Protein AF-A0AAN4YST1-F1 (afdb_monomer)

Mean predicted aligned error: 9.32 Å

pLDDT: mean 76.64, std 11.83, range [31.44, 93.56]

Organism: Aspergillus oryzae (NCBI:txid5062)

Secondary structure (DSSP, 8-state):
-------SSEE---S-TTEEEEEEEEEEEEPPBSSPPTTSS-HHHHTSTTT-HHHH--B--EEEEEEEEE-S--SS-EEEEEE-SSSSSSEEEEEEE-SS-TTSEEEEEEEEE-TTTSSS-EEEEGGGSSS--EEEE--PPPPTTHHHH-----GGG--EEEEEEEEEEEEEEEEEEEE--SSSS------EEEEEEEEEEEEEEPTT-

Sequence (209 aa):
MDKSQERKFKPAPSPWKNIRAQVVFSFARANHANGLPQGSYSDLEASAPFSDPEKSGKFEGGFSLIMIVRYLESPVAKFEFIPSDANHPPYRQIKVSLPDTPEEPFVSLDLQPIPLISRPLLPISTAYVPMNLEIVMPPIPQSENWKENGLVGSDNNEWRSVRVDIAGKTGVIKVRGELGDGISFPELNWNGLWFWVDDAKMSCMNVGE

Foldseek 3Di:
DDDDPPDPFDADDDPQAFDWWKKKKDKDWFAFDQADFAQPDDPQRCPDQCNDCVRVPGRHIGMDMDMDTDDPDDQAWDKDFDADPDVAPRGQKIFIGGPVCNPDTQDIKGWADDPPQSPQAAKDKCVPVPDQQKDKDFFGDADPPCVPVVRGTDPPRTIYIWHKIKTAGKGKIFMDDWNGPSHNHNTDPDGGIMIIGHRIGIDGDRPPD

Solvent-accessible surface area (backbone atoms only — not comparable to full-atom values): 11911 Å² total; per-residue (Å²): 130,89,90,72,78,77,73,93,58,47,67,45,88,50,94,44,74,78,40,76,29,45,37,41,35,37,76,50,72,47,67,62,39,101,61,78,62,56,32,74,48,55,81,75,45,56,74,35,70,74,61,36,50,92,73,57,46,79,50,72,50,44,83,42,76,53,73,50,70,55,68,96,76,66,94,79,44,43,76,48,76,40,74,36,97,46,88,36,54,55,39,34,31,42,34,34,13,45,68,91,43,70,87,56,59,40,25,37,37,40,45,42,64,40,88,83,48,16,47,56,72,46,79,45,46,49,83,77,46,100,60,88,58,61,48,74,41,70,50,36,74,58,48,96,57,22,92,79,75,67,43,72,37,39,80,89,64,41,47,30,33,34,30,63,34,45,34,37,26,31,12,40,30,39,38,40,74,46,36,29,68,45,56,84,29,42,61,47,96,77,63,43,74,29,40,36,24,60,69,19,42,34,35,43,36,42,83,86,118

Structure (mmCIF, N/CA/C/O backbone):
data_AF-A0AAN4YST1-F1
#
_entry.id   AF-A0AAN4YST1-F1
#
loop_
_atom_site.group_PDB
_atom_site.id
_atom_site.type_symbol
_atom_site.label_atom_id
_atom_site.label_alt_id
_atom_site.label_comp_id
_atom_site.label_asym_id
_atom_site.label_entity_id
_atom_site.label_seq_id
_atom_site.pdbx_PDB_ins_code
_atom_site.Cartn_x
_atom_site.Cartn_y
_atom_site.Cartn_z
_atom_site.occupancy
_atom_site.B_iso_or_equiv
_atom_site.auth_seq_id
_atom_site.auth_comp_id
_atom_site.auth_asym_id
_atom_site.auth_atom_id
_atom_site.pdbx_PDB_model_num
ATOM 1 N N . MET A 1 1 ? 12.680 26.528 -1.048 1.00 39.97 1 MET A N 1
ATOM 2 C CA . MET A 1 1 ? 13.253 25.357 -1.743 1.00 39.97 1 MET A CA 1
ATOM 3 C C . MET A 1 1 ? 13.177 25.622 -3.229 1.00 39.97 1 MET A C 1
ATOM 5 O O . MET A 1 1 ? 12.138 26.080 -3.691 1.00 39.97 1 MET A O 1
ATOM 9 N N . ASP A 1 2 ? 14.313 25.456 -3.897 1.00 31.44 2 ASP A N 1
ATOM 10 C CA . ASP A 1 2 ? 14.566 25.768 -5.304 1.00 31.44 2 ASP A CA 1
ATOM 11 C C . ASP A 1 2 ? 13.512 25.138 -6.236 1.00 31.44 2 ASP A C 1
ATOM 13 O O . ASP A 1 2 ? 13.177 23.963 -6.102 1.00 31.44 2 ASP A O 1
ATOM 17 N N . LYS A 1 3 ? 12.935 25.952 -7.127 1.00 41.91 3 LYS A N 1
ATOM 18 C CA . LYS A 1 3 ? 11.783 25.630 -7.990 1.00 41.91 3 LYS A CA 1
ATOM 19 C C . LYS A 1 3 ? 12.199 25.359 -9.445 1.00 41.91 3 LYS A C 1
ATOM 21 O O . LYS A 1 3 ? 11.431 25.660 -10.354 1.00 41.91 3 LYS A O 1
ATOM 26 N N . SER A 1 4 ? 13.395 24.824 -9.697 1.00 41.97 4 SER A N 1
ATOM 27 C CA . SER A 1 4 ? 13.878 24.700 -11.083 1.00 41.97 4 SER A CA 1
ATOM 28 C C . SER A 1 4 ? 14.703 23.459 -11.429 1.00 41.97 4 SER A C 1
ATOM 30 O O . SER A 1 4 ? 15.372 23.454 -12.458 1.00 41.97 4 SER A O 1
ATOM 32 N N . GLN A 1 5 ? 14.616 22.365 -10.663 1.00 49.88 5 GLN A N 1
ATOM 33 C CA . GLN A 1 5 ? 15.041 21.083 -11.235 1.00 49.88 5 GLN A CA 1
ATOM 34 C C . GLN A 1 5 ? 14.008 20.639 -12.271 1.00 49.88 5 GLN A C 1
ATOM 36 O O . GLN A 1 5 ? 12.887 20.248 -11.937 1.00 49.88 5 GLN A O 1
ATOM 41 N N . GLU A 1 6 ? 14.394 20.774 -13.538 1.00 46.16 6 GLU A N 1
ATOM 42 C CA . GLU A 1 6 ? 13.694 20.230 -14.694 1.00 46.16 6 GLU A CA 1
ATOM 43 C C . GLU A 1 6 ? 13.365 18.760 -14.407 1.00 46.16 6 GLU A C 1
ATOM 45 O O . GLU A 1 6 ? 14.238 17.962 -14.050 1.00 46.16 6 GLU A O 1
ATOM 50 N N . ARG A 1 7 ? 12.075 18.417 -14.417 1.00 56.72 7 ARG A N 1
ATOM 51 C CA . ARG A 1 7 ? 11.645 17.109 -13.922 1.00 56.72 7 ARG A CA 1
ATOM 52 C C . ARG A 1 7 ? 12.091 16.010 -14.868 1.00 56.72 7 ARG A C 1
ATOM 54 O O . ARG A 1 7 ? 11.880 16.092 -16.072 1.00 56.72 7 ARG A O 1
ATOM 61 N N . LYS A 1 8 ? 12.615 14.932 -14.286 1.00 66.50 8 LYS A N 1
ATOM 62 C CA . LYS A 1 8 ? 13.084 13.759 -15.028 1.00 66.50 8 LYS A CA 1
ATOM 63 C C . LYS A 1 8 ? 11.945 12.928 -15.646 1.00 66.50 8 LYS A C 1
ATOM 65 O O . LYS A 1 8 ? 12.197 12.188 -16.591 1.00 66.50 8 LYS A O 1
ATOM 70 N N . PHE A 1 9 ? 10.714 13.034 -15.133 1.00 69.12 9 PHE A N 1
ATOM 71 C CA . PHE A 1 9 ? 9.599 12.145 -15.490 1.00 69.12 9 PHE A CA 1
ATOM 72 C C . PHE A 1 9 ? 8.325 12.903 -15.870 1.00 69.12 9 PHE A C 1
ATOM 74 O O . PHE A 1 9 ? 8.066 14.006 -15.380 1.00 69.12 9 PHE A O 1
ATOM 81 N N . LYS A 1 10 ? 7.516 12.292 -16.745 1.00 68.19 10 LYS A N 1
ATOM 82 C CA . LYS A 1 10 ? 6.253 12.870 -17.212 1.00 68.19 10 LYS A CA 1
ATOM 83 C C . LYS A 1 10 ? 5.138 12.620 -16.187 1.00 68.19 10 LYS A C 1
ATOM 85 O O . LYS A 1 10 ? 4.962 11.482 -15.757 1.00 68.19 10 LYS A O 1
ATOM 90 N N . PRO A 1 11 ? 4.330 13.630 -15.827 1.00 64.25 11 PRO A N 1
ATOM 91 C CA . PRO A 1 11 ? 3.158 13.412 -14.983 1.00 64.25 11 PRO A CA 1
ATOM 92 C C . PRO A 1 11 ? 2.097 12.577 -15.726 1.00 64.25 11 PRO A C 1
ATOM 94 O O . PRO A 1 11 ? 2.008 12.623 -16.958 1.00 64.25 11 PRO A O 1
ATOM 97 N N . ALA A 1 12 ? 1.298 11.802 -14.990 1.00 59.00 12 ALA A N 1
ATOM 98 C CA . ALA A 1 12 ? 0.149 11.067 -15.524 1.00 59.00 12 ALA A CA 1
ATOM 99 C C . ALA A 1 12 ? -1.127 11.442 -14.758 1.00 59.00 12 ALA A C 1
ATOM 101 O O . ALA A 1 12 ? -1.104 11.436 -13.524 1.00 59.00 12 ALA A O 1
ATOM 102 N N . PRO A 1 13 ? -2.246 11.732 -15.457 1.00 52.84 13 PRO A N 1
ATOM 103 C CA . PRO A 1 13 ? -3.491 12.093 -14.797 1.00 52.84 13 PRO A CA 1
ATOM 104 C C . PRO A 1 13 ? -3.941 10.953 -13.889 1.00 52.84 13 PRO A C 1
ATOM 106 O O . PRO A 1 13 ? -4.086 9.810 -14.320 1.00 52.84 13 PRO A O 1
ATOM 109 N N . SER A 1 14 ? -4.159 11.270 -12.617 1.00 54.44 14 SER A N 1
ATOM 110 C CA . SER A 1 14 ? -4.647 10.279 -11.674 1.00 54.44 14 SER A CA 1
ATOM 111 C C . SER A 1 14 ? -6.154 10.067 -11.837 1.00 54.44 14 SER A C 1
ATOM 113 O O . SER A 1 14 ? -6.899 11.050 -11.902 1.00 54.44 14 SER A O 1
ATOM 115 N N . PRO A 1 15 ? -6.636 8.814 -11.792 1.00 53.50 15 PRO A N 1
ATOM 116 C CA . PRO A 1 15 ? -8.066 8.540 -11.681 1.00 53.50 15 PRO A CA 1
ATOM 117 C C . PRO A 1 15 ? -8.649 8.943 -10.309 1.00 53.50 15 PRO A C 1
ATOM 119 O O . PRO A 1 15 ? -9.864 8.925 -10.129 1.00 53.50 15 PRO A O 1
ATOM 122 N N . TRP A 1 16 ? -7.815 9.329 -9.332 1.00 58.47 16 TRP A N 1
ATOM 123 C CA . TRP A 1 16 ? -8.192 9.528 -7.929 1.00 58.47 16 TRP A CA 1
ATOM 124 C C . TRP A 1 16 ? -8.260 11.008 -7.511 1.00 58.47 16 TRP A C 1
ATOM 126 O O . TRP A 1 16 ? -7.565 11.448 -6.590 1.00 58.47 16 TRP A O 1
ATOM 136 N N . LYS A 1 17 ? -9.108 11.805 -8.174 1.00 57.94 17 LYS A N 1
ATOM 137 C CA . LYS A 1 17 ? -9.346 13.209 -7.788 1.00 57.94 17 LYS A CA 1
ATOM 138 C C . LYS A 1 17 ? -10.427 13.297 -6.702 1.00 57.94 17 LYS A C 1
ATOM 140 O O . LYS A 1 17 ? -11.571 12.930 -6.945 1.00 57.94 17 LYS A O 1
ATOM 145 N N . ASN A 1 18 ? -10.072 13.838 -5.531 1.00 59.75 18 ASN A N 1
ATOM 146 C CA . ASN A 1 18 ? -10.970 14.063 -4.383 1.00 59.75 18 ASN A CA 1
ATOM 147 C C . ASN A 1 18 ? -11.622 12.792 -3.811 1.00 59.75 18 ASN A C 1
ATOM 149 O O . ASN A 1 18 ? -12.789 12.812 -3.414 1.00 59.75 18 ASN A O 1
ATOM 153 N N . ILE A 1 19 ? -10.875 11.690 -3.743 1.00 67.44 19 ILE A N 1
ATOM 154 C CA . ILE A 1 19 ? -11.381 10.461 -3.127 1.00 67.44 19 ILE A CA 1
ATOM 155 C C . ILE A 1 19 ? -11.356 10.598 -1.601 1.00 67.44 19 ILE A C 1
ATOM 157 O O . ILE A 1 19 ? -10.383 11.092 -1.024 1.00 67.44 19 ILE A O 1
ATOM 161 N N . ARG A 1 20 ? -12.435 10.138 -0.954 1.00 67.06 20 ARG A N 1
ATOM 162 C CA . ARG A 1 20 ? -12.470 9.900 0.493 1.00 67.06 20 ARG A CA 1
ATOM 163 C C . ARG A 1 20 ? -12.198 8.430 0.765 1.00 67.06 20 ARG A C 1
ATOM 165 O O . ARG A 1 20 ? -12.872 7.574 0.197 1.00 67.06 20 ARG A O 1
ATOM 172 N N . ALA A 1 21 ? -11.224 8.151 1.621 1.00 74.12 21 ALA A N 1
ATOM 173 C CA . ALA A 1 21 ? -10.825 6.791 1.958 1.00 74.12 21 ALA A CA 1
ATOM 174 C C . ALA A 1 21 ? -10.437 6.673 3.435 1.00 74.12 21 ALA A C 1
ATOM 176 O O . ALA A 1 21 ? -10.094 7.658 4.089 1.00 74.12 21 ALA A O 1
ATOM 177 N N . GLN A 1 22 ? -10.454 5.446 3.950 1.00 78.56 22 GLN A N 1
ATOM 178 C CA . GLN A 1 22 ? -9.730 5.115 5.175 1.00 78.56 22 GLN A CA 1
ATOM 179 C C . GLN A 1 22 ? -8.328 4.671 4.784 1.00 78.56 22 GLN A C 1
ATOM 181 O O . GLN A 1 22 ? -8.171 3.805 3.917 1.00 78.56 22 GLN A O 1
ATOM 186 N N . VAL A 1 23 ? -7.323 5.286 5.406 1.00 82.88 23 VAL A N 1
ATOM 187 C CA . VAL A 1 23 ? -5.922 5.067 5.049 1.00 82.88 23 VAL A CA 1
ATOM 188 C C . VAL A 1 23 ? -5.138 4.648 6.279 1.00 82.88 23 VAL A C 1
ATOM 190 O O . VAL A 1 23 ? -5.173 5.317 7.314 1.00 82.88 23 VAL A O 1
ATOM 193 N N . VAL A 1 24 ? -4.408 3.547 6.142 1.00 84.38 24 VAL A N 1
ATOM 194 C CA . VAL A 1 24 ? -3.463 3.042 7.138 1.00 84.38 24 VAL A CA 1
ATOM 195 C C . VAL A 1 24 ? -2.090 3.028 6.483 1.00 84.38 24 VAL A C 1
ATOM 197 O O . VAL A 1 24 ? -1.916 2.386 5.451 1.00 84.38 24 VAL A O 1
ATOM 200 N N . PHE A 1 25 ? -1.126 3.770 7.025 1.00 84.69 25 PHE A N 1
ATOM 201 C CA . PHE A 1 25 ? 0.187 3.905 6.394 1.00 84.69 25 PHE A CA 1
ATOM 202 C C . PHE A 1 25 ? 1.340 3.963 7.395 1.00 84.69 25 PHE A C 1
ATOM 204 O O . PHE A 1 25 ? 1.170 4.332 8.559 1.00 84.69 25 PHE A O 1
ATOM 211 N N . SER A 1 26 ? 2.535 3.614 6.927 1.00 81.81 26 SER A N 1
ATOM 212 C CA . SER A 1 26 ? 3.775 3.719 7.694 1.00 81.81 26 SER A CA 1
ATOM 213 C C . SER A 1 26 ? 4.950 4.066 6.796 1.00 81.81 26 SER A C 1
ATOM 215 O O . SER A 1 26 ? 4.947 3.786 5.597 1.00 81.81 26 SER A O 1
ATOM 217 N N . PHE A 1 27 ? 5.965 4.666 7.407 1.00 77.19 27 PHE A N 1
ATOM 218 C CA . PHE A 1 27 ? 7.250 4.920 6.780 1.00 77.19 27 PHE A CA 1
ATOM 219 C C . PHE A 1 27 ? 8.274 3.917 7.305 1.00 77.19 27 PHE A C 1
ATOM 221 O O . PHE A 1 27 ? 8.329 3.647 8.505 1.00 77.19 27 PHE A O 1
ATOM 228 N N . ALA A 1 28 ? 9.124 3.416 6.419 1.00 73.06 28 ALA A N 1
ATOM 229 C CA . ALA A 1 28 ? 10.337 2.699 6.786 1.00 73.06 28 ALA A CA 1
ATOM 230 C C . ALA A 1 28 ? 11.506 3.194 5.956 1.00 73.06 28 ALA A C 1
ATOM 232 O O . ALA A 1 28 ? 11.366 4.002 5.038 1.00 73.06 28 ALA A O 1
ATOM 233 N N . ARG A 1 29 ? 12.682 2.692 6.309 1.00 70.50 29 ARG A N 1
ATOM 234 C CA . ARG A 1 29 ? 13.889 2.861 5.526 1.00 70.50 29 ARG A CA 1
ATOM 235 C C . ARG A 1 29 ? 14.252 1.514 4.918 1.00 70.50 29 ARG A C 1
ATOM 237 O O . ARG A 1 29 ? 14.611 0.595 5.649 1.00 70.50 29 ARG A O 1
ATOM 244 N N . ALA A 1 30 ? 14.162 1.414 3.600 1.00 71.62 30 ALA A N 1
ATOM 245 C CA . ALA A 1 30 ? 14.763 0.324 2.859 1.00 71.62 30 ALA A CA 1
ATOM 246 C C . ALA A 1 30 ? 16.280 0.536 2.809 1.00 71.62 30 ALA A C 1
ATOM 248 O O . ALA A 1 30 ? 16.766 1.636 2.525 1.00 71.62 30 ALA A O 1
ATOM 249 N N . ASN A 1 31 ? 17.029 -0.520 3.105 1.00 72.19 31 ASN A N 1
ATOM 250 C CA . ASN A 1 31 ? 18.479 -0.514 2.971 1.00 72.19 31 ASN A CA 1
ATOM 251 C C . ASN A 1 31 ? 18.871 -0.837 1.526 1.00 72.19 31 ASN A C 1
ATOM 253 O O . ASN A 1 31 ? 18.121 -1.504 0.816 1.00 72.19 31 ASN A O 1
ATOM 257 N N . HIS A 1 32 ? 20.058 -0.393 1.117 1.00 66.44 32 HIS A N 1
ATOM 258 C CA . HIS A 1 32 ? 20.670 -0.833 -0.134 1.00 66.44 32 HIS A CA 1
ATOM 259 C C . HIS A 1 32 ? 20.744 -2.369 -0.161 1.00 66.44 32 HIS A C 1
ATOM 261 O O . HIS A 1 32 ? 21.125 -2.992 0.836 1.00 66.44 32 HIS A O 1
ATOM 267 N N . ALA A 1 33 ? 20.414 -2.978 -1.299 1.00 67.75 33 ALA A N 1
ATOM 268 C CA . ALA A 1 33 ? 20.395 -4.430 -1.460 1.00 67.75 33 ALA A CA 1
ATOM 269 C C . ALA A 1 33 ? 21.018 -4.852 -2.796 1.00 67.75 33 ALA A C 1
ATOM 271 O O . ALA A 1 33 ? 20.905 -4.157 -3.806 1.00 67.75 33 ALA A O 1
ATOM 272 N N . ASN A 1 34 ? 21.666 -6.020 -2.811 1.00 65.12 34 ASN A N 1
ATOM 273 C CA . ASN A 1 34 ? 22.204 -6.633 -4.029 1.00 65.12 34 ASN A CA 1
ATOM 274 C C . ASN A 1 34 ? 21.090 -7.374 -4.787 1.00 65.12 34 ASN A C 1
ATOM 276 O O . ASN A 1 34 ? 21.153 -8.587 -4.961 1.00 65.12 34 ASN A O 1
ATOM 280 N N . GLY A 1 35 ? 20.065 -6.628 -5.193 1.00 71.12 35 GLY A N 1
ATOM 281 C CA . GLY A 1 35 ? 18.849 -7.153 -5.809 1.00 71.12 35 GLY A CA 1
ATOM 282 C C . GLY A 1 35 ? 17.634 -7.029 -4.895 1.00 71.12 35 GLY A C 1
ATOM 283 O O . GLY A 1 35 ? 17.757 -6.923 -3.673 1.00 71.12 35 GLY A O 1
ATOM 284 N N . LEU A 1 36 ? 16.458 -6.998 -5.514 1.00 77.94 36 LEU A N 1
ATOM 285 C CA . LEU A 1 36 ? 15.183 -6.961 -4.811 1.00 77.94 36 LEU A CA 1
ATOM 286 C C . LEU A 1 36 ? 14.724 -8.392 -4.468 1.00 77.94 36 LEU A C 1
ATOM 288 O O . LEU A 1 36 ? 15.056 -9.320 -5.210 1.00 77.94 36 LEU A O 1
ATOM 292 N N . PRO A 1 37 ? 13.980 -8.597 -3.364 1.00 76.62 37 PRO A N 1
ATOM 293 C CA . PRO A 1 37 ? 13.410 -9.901 -3.027 1.00 76.62 37 PRO A CA 1
ATOM 294 C C . PRO A 1 37 ? 12.518 -10.468 -4.141 1.00 76.62 37 PRO A C 1
ATOM 296 O O . PRO A 1 37 ? 11.959 -9.721 -4.950 1.00 76.62 37 PRO A O 1
ATOM 299 N N . GLN A 1 38 ? 12.323 -11.786 -4.147 1.00 76.38 38 GLN A N 1
ATOM 300 C CA . GLN A 1 38 ? 11.312 -12.414 -4.998 1.00 76.38 38 GLN A CA 1
ATOM 301 C C . GLN A 1 38 ? 9.919 -11.824 -4.706 1.00 76.38 38 GLN A C 1
ATOM 303 O O . GLN A 1 38 ? 9.628 -11.434 -3.575 1.00 76.38 38 GLN A O 1
ATOM 308 N N . GLY A 1 39 ? 9.096 -11.683 -5.749 1.00 74.12 39 GLY A N 1
ATOM 309 C CA . GLY A 1 39 ? 7.786 -11.027 -5.668 1.00 74.12 39 GLY A CA 1
ATOM 310 C C . GLY A 1 39 ? 7.831 -9.495 -5.725 1.00 74.12 39 GLY A C 1
ATOM 311 O O . GLY A 1 39 ? 6.786 -8.858 -5.679 1.00 74.12 39 GLY A O 1
ATOM 312 N N . SER A 1 40 ? 9.012 -8.867 -5.846 1.00 78.62 40 SER A N 1
ATOM 313 C CA . SER A 1 40 ? 9.102 -7.395 -5.973 1.00 78.62 40 SER A CA 1
ATOM 314 C C . SER A 1 40 ? 8.573 -6.855 -7.302 1.00 78.62 40 SER A C 1
ATOM 316 O O . SER A 1 40 ? 8.290 -5.664 -7.408 1.00 78.62 40 SER A O 1
ATOM 318 N N . TYR A 1 41 ? 8.469 -7.723 -8.304 1.00 80.94 41 TYR A N 1
ATOM 319 C CA . TYR A 1 41 ? 7.877 -7.443 -9.602 1.00 80.94 41 TYR A CA 1
ATOM 320 C C . TYR A 1 41 ? 6.812 -8.499 -9.866 1.00 80.94 41 TYR A C 1
ATOM 322 O O . TYR A 1 41 ? 7.029 -9.673 -9.559 1.00 80.94 41 TYR A O 1
ATOM 330 N N . SER A 1 42 ? 5.697 -8.095 -10.468 1.00 76.69 42 SER A N 1
ATOM 331 C CA . SER A 1 42 ? 4.779 -9.060 -11.077 1.00 76.69 42 SER A CA 1
ATOM 332 C C . SER A 1 42 ? 5.442 -9.753 -12.274 1.00 76.69 42 SER A C 1
ATOM 334 O O . SER A 1 42 ? 6.396 -9.224 -12.843 1.00 76.69 42 SER A O 1
ATOM 336 N N . ASP A 1 43 ? 4.926 -10.905 -12.710 1.00 78.88 43 ASP A N 1
ATOM 337 C CA . ASP A 1 43 ? 5.495 -11.656 -13.845 1.00 78.88 43 ASP A CA 1
ATOM 338 C C . ASP A 1 43 ? 5.655 -10.800 -15.113 1.00 78.88 43 ASP A C 1
ATOM 340 O O . ASP A 1 43 ? 6.648 -10.900 -15.838 1.00 78.88 43 ASP A O 1
ATOM 344 N N . LEU A 1 44 ? 4.693 -9.905 -15.359 1.00 78.06 44 LEU A N 1
ATOM 345 C CA . LEU A 1 44 ? 4.710 -8.987 -16.494 1.00 78.06 44 LEU A CA 1
ATOM 346 C C . LEU A 1 44 ? 5.850 -7.960 -16.375 1.00 78.06 44 LEU A C 1
ATOM 348 O O . LEU A 1 44 ? 6.572 -7.706 -17.340 1.00 78.06 44 LEU A O 1
ATOM 352 N N . GLU A 1 45 ? 6.050 -7.410 -15.180 1.00 81.06 45 GLU A N 1
ATOM 353 C CA . GLU A 1 45 ? 7.097 -6.431 -14.875 1.00 81.06 45 GLU A CA 1
ATOM 354 C C . GLU A 1 45 ? 8.488 -7.064 -14.784 1.00 81.06 45 GLU A C 1
ATOM 356 O O . GLU A 1 45 ? 9.471 -6.440 -15.176 1.00 81.06 45 GLU A O 1
ATOM 361 N N . ALA A 1 46 ? 8.586 -8.312 -14.321 1.00 82.50 46 ALA A N 1
ATOM 362 C CA . ALA A 1 46 ? 9.848 -9.024 -14.147 1.00 82.50 46 ALA A CA 1
ATOM 363 C C . ALA A 1 46 ? 10.609 -9.194 -15.472 1.00 82.50 46 ALA A C 1
ATOM 365 O O . ALA A 1 46 ? 11.837 -9.256 -15.468 1.00 82.50 46 ALA A O 1
ATOM 366 N N . SER A 1 47 ? 9.898 -9.208 -16.604 1.00 80.62 47 SER A N 1
ATOM 367 C CA . SER A 1 47 ? 10.479 -9.286 -17.951 1.00 80.62 47 SER A CA 1
ATOM 368 C C . SER A 1 47 ? 10.893 -7.930 -18.549 1.00 80.62 47 SER A C 1
ATOM 370 O O . SER A 1 47 ? 11.511 -7.882 -19.617 1.00 80.62 47 SER A O 1
ATOM 372 N N . ALA A 1 48 ? 10.549 -6.817 -17.897 1.00 81.75 48 ALA A N 1
ATOM 373 C CA . ALA A 1 48 ? 10.710 -5.484 -18.455 1.00 81.75 48 ALA A CA 1
ATOM 374 C C . ALA A 1 48 ? 12.130 -4.913 -18.247 1.00 81.75 48 ALA A C 1
ATOM 376 O O . ALA A 1 48 ? 12.821 -5.251 -17.294 1.00 81.75 48 ALA A O 1
ATOM 377 N N . PRO A 1 49 ? 12.594 -3.963 -19.081 1.00 80.19 49 PRO A N 1
ATOM 378 C CA . PRO A 1 49 ? 13.951 -3.419 -18.962 1.00 80.19 49 PRO A CA 1
ATOM 379 C C . PRO A 1 49 ? 14.285 -2.739 -17.626 1.00 80.19 49 PRO A C 1
ATOM 381 O O . PRO A 1 49 ? 15.460 -2.548 -17.335 1.00 80.19 49 PRO A O 1
ATOM 384 N N . PHE A 1 50 ? 13.287 -2.330 -16.837 1.00 79.69 50 PHE A N 1
ATOM 385 C CA . PHE A 1 50 ? 13.500 -1.675 -15.544 1.00 79.69 50 PHE A CA 1
ATOM 386 C C . PHE A 1 50 ? 13.697 -2.658 -14.380 1.00 79.69 50 PHE A C 1
ATOM 388 O O . PHE A 1 50 ? 14.116 -2.221 -13.311 1.00 79.69 50 PHE A O 1
ATOM 395 N N . SER A 1 51 ? 13.364 -3.942 -14.556 1.00 81.31 51 SER A N 1
ATOM 396 C CA . SER A 1 51 ? 13.625 -4.992 -13.562 1.00 81.31 51 SER A CA 1
ATOM 397 C C . SER A 1 51 ? 15.036 -5.573 -13.694 1.00 81.31 51 SER A C 1
ATOM 399 O O . SER A 1 51 ? 15.499 -6.270 -12.795 1.00 81.31 51 SER A O 1
ATOM 401 N N . ASP A 1 52 ? 15.716 -5.280 -14.807 1.00 83.06 52 ASP A N 1
ATOM 402 C CA . ASP A 1 52 ? 17.066 -5.728 -15.128 1.00 83.06 52 ASP A CA 1
ATOM 403 C C . ASP A 1 52 ? 18.112 -4.797 -14.483 1.00 83.06 52 ASP A C 1
ATOM 405 O O . ASP A 1 52 ? 18.300 -3.671 -14.961 1.00 83.06 52 ASP A O 1
ATOM 409 N N . PRO A 1 53 ? 18.843 -5.245 -13.441 1.00 80.00 53 PRO A N 1
ATOM 410 C CA . PRO A 1 53 ? 19.801 -4.406 -12.725 1.00 80.00 53 PRO A CA 1
ATOM 411 C C . PRO A 1 53 ? 20.960 -3.908 -13.596 1.00 80.00 53 PRO A C 1
ATOM 413 O O . PRO A 1 53 ? 21.582 -2.900 -13.257 1.00 80.00 53 PRO A O 1
ATOM 416 N N . GLU A 1 54 ? 21.263 -4.581 -14.713 1.00 83.69 54 GLU A N 1
ATOM 417 C CA . GLU A 1 54 ? 22.287 -4.121 -15.658 1.00 83.69 54 GLU A CA 1
ATOM 418 C C . GLU A 1 54 ? 21.818 -2.891 -16.446 1.00 83.69 54 GLU A C 1
ATOM 420 O O . GLU A 1 54 ? 22.634 -2.057 -16.841 1.00 83.69 54 GLU A O 1
ATOM 425 N N . LYS A 1 55 ? 20.500 -2.744 -16.637 1.00 82.00 55 LYS A N 1
ATOM 426 C CA . LYS A 1 55 ? 19.879 -1.617 -17.349 1.00 82.00 55 LYS A CA 1
ATOM 427 C C . LYS A 1 55 ? 19.401 -0.515 -16.408 1.00 82.00 55 LYS A C 1
ATOM 429 O O . LYS A 1 55 ? 19.557 0.662 -16.726 1.00 82.00 55 LYS A O 1
ATOM 434 N N . SER A 1 56 ? 18.812 -0.874 -15.267 1.00 77.69 56 SER A N 1
ATOM 435 C CA . SER A 1 56 ? 18.241 0.073 -14.301 1.00 77.69 56 SER A CA 1
ATOM 436 C C . SER A 1 56 ? 19.232 0.545 -13.236 1.00 77.69 56 SER A C 1
ATOM 438 O O . SER A 1 56 ? 18.976 1.548 -12.569 1.00 77.69 56 SER A O 1
ATOM 440 N N . GLY A 1 57 ? 20.351 -0.162 -13.062 1.00 78.31 57 GLY A N 1
ATOM 441 C CA . GLY A 1 57 ? 21.268 0.028 -11.942 1.00 78.31 57 GLY A CA 1
ATOM 442 C C . GLY A 1 57 ? 20.840 -0.737 -10.684 1.00 78.31 57 GLY A C 1
ATOM 443 O O . GLY A 1 57 ? 19.830 -1.444 -10.663 1.00 78.31 57 GLY A O 1
ATOM 444 N N . LYS A 1 58 ? 21.642 -0.607 -9.619 1.00 77.88 58 LYS A N 1
ATOM 445 C CA . LYS A 1 58 ? 21.424 -1.292 -8.335 1.00 77.88 58 LYS A CA 1
ATOM 446 C C . LYS A 1 58 ? 20.386 -0.573 -7.474 1.00 77.88 58 LYS A C 1
ATOM 448 O O . LYS A 1 58 ? 20.211 0.639 -7.565 1.00 77.88 58 LYS A O 1
ATOM 453 N N . PHE A 1 59 ? 19.719 -1.331 -6.606 1.00 78.81 59 PHE A N 1
ATOM 454 C CA . PHE A 1 59 ? 18.763 -0.781 -5.653 1.00 78.81 59 PHE A CA 1
ATOM 455 C C . PHE A 1 59 ? 19.477 -0.018 -4.529 1.00 78.81 59 PHE A C 1
ATOM 457 O O . PHE A 1 59 ? 20.075 -0.613 -3.632 1.00 78.81 59 PHE A O 1
ATOM 464 N N . GLU A 1 60 ? 19.358 1.307 -4.559 1.00 77.19 60 GLU A N 1
ATOM 465 C CA . GLU A 1 60 ? 20.005 2.214 -3.602 1.00 77.19 60 GLU A CA 1
ATOM 466 C C . GLU A 1 60 ? 19.314 2.272 -2.225 1.00 77.19 60 GLU A C 1
ATOM 468 O O . GLU A 1 60 ? 19.885 2.765 -1.249 1.00 77.19 60 GLU A O 1
ATOM 473 N N . GLY A 1 61 ? 18.090 1.749 -2.109 1.00 75.19 61 GLY A N 1
ATOM 474 C CA . GLY A 1 61 ? 17.272 1.909 -0.907 1.00 75.19 61 GLY A CA 1
ATOM 475 C C . GLY A 1 61 ? 16.740 3.335 -0.735 1.00 75.19 61 GLY A C 1
ATOM 476 O O . GLY A 1 61 ? 16.686 4.124 -1.678 1.00 75.19 61 GLY A O 1
ATOM 477 N N . GLY A 1 62 ? 16.306 3.670 0.481 1.00 74.69 62 GLY A N 1
ATOM 478 C CA . GLY A 1 62 ? 15.746 4.985 0.803 1.00 74.69 62 GLY A CA 1
ATOM 479 C C . GLY A 1 62 ? 14.538 4.919 1.729 1.00 74.69 62 GLY A C 1
ATOM 480 O O . GLY A 1 62 ? 14.277 3.902 2.367 1.00 74.69 62 GLY A O 1
ATOM 481 N N . PHE A 1 63 ? 13.806 6.026 1.837 1.00 71.88 63 PHE A N 1
ATOM 482 C CA . PHE A 1 63 ? 12.529 6.025 2.546 1.00 71.88 63 PHE A CA 1
ATOM 483 C C . PHE A 1 63 ? 11.463 5.322 1.707 1.00 71.88 63 PHE A C 1
ATOM 485 O O . PHE A 1 63 ? 11.303 5.605 0.523 1.00 71.88 63 PHE A O 1
ATOM 492 N N . SER A 1 64 ? 10.722 4.430 2.348 1.00 71.94 64 SER A N 1
ATOM 493 C CA . SER A 1 64 ? 9.630 3.669 1.758 1.00 71.94 64 SER A CA 1
ATOM 494 C C . SER A 1 64 ? 8.335 3.991 2.490 1.00 71.94 64 SER A C 1
ATOM 496 O O . SER A 1 64 ? 8.328 4.213 3.702 1.00 71.94 64 SER A O 1
ATOM 498 N N . LEU A 1 65 ? 7.238 4.004 1.742 1.00 77.19 65 LEU A N 1
ATOM 499 C CA . LEU A 1 65 ? 5.887 4.218 2.240 1.00 77.19 65 LEU A CA 1
ATOM 500 C C . LEU A 1 65 ? 5.075 2.959 1.945 1.00 77.19 65 LEU A C 1
ATOM 502 O O . LEU A 1 65 ? 4.953 2.582 0.784 1.00 77.19 65 LEU A O 1
ATOM 506 N N . ILE A 1 66 ? 4.502 2.339 2.976 1.00 78.56 66 ILE A N 1
ATOM 507 C CA . ILE A 1 66 ? 3.394 1.397 2.787 1.00 78.56 66 ILE A CA 1
ATOM 508 C C . ILE A 1 66 ? 2.106 2.130 3.087 1.00 78.56 66 ILE A C 1
ATOM 510 O O . ILE A 1 66 ? 1.999 2.824 4.098 1.00 78.56 66 ILE A O 1
ATOM 514 N N . MET A 1 67 ? 1.124 1.933 2.216 1.00 80.25 67 MET A N 1
ATOM 515 C CA . MET A 1 67 ? -0.211 2.473 2.367 1.00 80.25 67 MET A CA 1
ATOM 516 C C . MET A 1 67 ? -1.238 1.401 2.031 1.00 80.25 67 MET A C 1
ATOM 518 O O . MET A 1 67 ? -1.222 0.833 0.945 1.00 80.25 67 MET A O 1
ATOM 522 N N . ILE A 1 68 ? -2.156 1.163 2.959 1.00 81.12 68 ILE A N 1
ATOM 523 C CA . ILE A 1 68 ? -3.376 0.403 2.725 1.00 81.12 68 ILE A CA 1
ATOM 524 C C . ILE A 1 68 ? -4.499 1.419 2.605 1.00 81.12 68 ILE A C 1
ATOM 526 O O . ILE A 1 68 ? -4.853 2.101 3.571 1.00 81.12 68 ILE A O 1
ATOM 530 N N . VAL A 1 69 ? -5.033 1.524 1.393 1.00 76.69 69 VAL A N 1
ATOM 531 C CA . VAL A 1 69 ? -6.177 2.373 1.075 1.00 76.69 69 VAL A CA 1
ATOM 532 C C . VAL A 1 69 ? -7.388 1.470 0.933 1.00 76.69 69 VAL A C 1
ATOM 534 O O . VAL A 1 69 ? -7.434 0.611 0.053 1.00 76.69 69 VAL A O 1
ATOM 537 N N . ARG A 1 70 ? -8.385 1.653 1.799 1.00 73.19 70 ARG A N 1
ATOM 538 C CA . ARG A 1 70 ? -9.651 0.939 1.660 1.00 73.19 70 ARG A CA 1
ATOM 539 C C . ARG A 1 70 ? -10.505 1.618 0.593 1.00 73.19 70 ARG A C 1
ATOM 541 O O . ARG A 1 70 ? -11.138 2.638 0.867 1.00 73.19 70 ARG A O 1
ATOM 548 N N . TYR A 1 71 ? -10.545 1.022 -0.593 1.00 63.25 71 TYR A N 1
ATOM 549 C CA . TYR A 1 71 ? -11.576 1.295 -1.593 1.00 63.25 71 TYR A CA 1
ATOM 550 C C . TYR A 1 71 ? -12.837 0.479 -1.274 1.00 63.25 71 TYR A C 1
ATOM 552 O O . TYR A 1 71 ? -12.759 -0.554 -0.611 1.00 63.25 71 TYR A O 1
ATOM 560 N N . LEU A 1 72 ? -14.008 0.951 -1.708 1.00 54.38 72 LEU A N 1
ATOM 561 C CA . LEU A 1 72 ? -15.272 0.251 -1.449 1.00 54.38 72 LEU A CA 1
ATOM 562 C C . LEU A 1 72 ? -15.438 -1.002 -2.330 1.00 54.38 72 LEU A C 1
ATOM 564 O O . LEU A 1 72 ? -16.071 -1.951 -1.882 1.00 54.38 72 LEU A O 1
ATOM 568 N N . GLU A 1 73 ? -14.822 -1.036 -3.519 1.00 51.72 73 GLU A N 1
ATOM 569 C CA . GLU A 1 73 ? -14.829 -2.167 -4.463 1.00 51.72 73 GLU A CA 1
ATOM 570 C C . GLU A 1 73 ? -13.481 -2.220 -5.219 1.00 51.72 73 GLU A C 1
ATO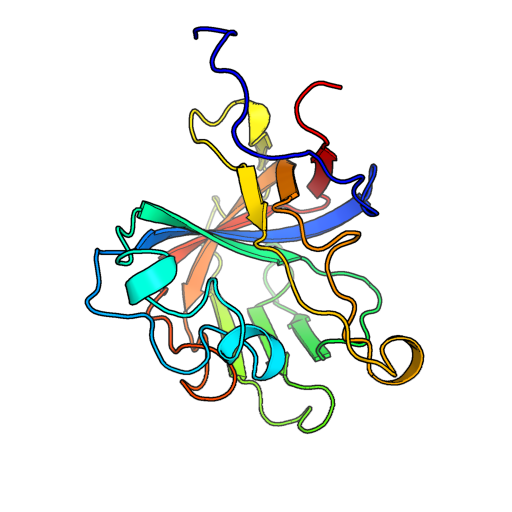M 572 O O . GLU A 1 73 ? -12.982 -1.178 -5.650 1.00 51.72 73 GLU A O 1
ATOM 577 N N . SER A 1 74 ? -12.860 -3.402 -5.356 1.00 54.41 74 SER A N 1
ATOM 578 C CA . SER A 1 74 ? -11.622 -3.604 -6.136 1.00 54.41 74 SER A CA 1
ATOM 579 C C . SER A 1 74 ? -11.553 -5.024 -6.719 1.00 54.41 74 SER A C 1
ATOM 581 O O . SER A 1 74 ? -11.789 -5.974 -5.973 1.00 54.41 74 SER A O 1
ATOM 583 N N . PRO A 1 75 ? -11.198 -5.200 -8.009 1.00 58.78 75 PRO A N 1
ATOM 584 C CA . PRO A 1 75 ? -11.023 -6.520 -8.621 1.00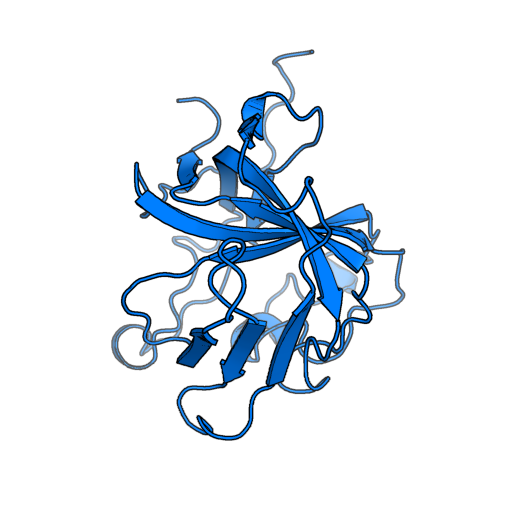 58.78 75 PRO A CA 1
ATOM 585 C C . PRO A 1 75 ? -9.647 -7.152 -8.343 1.00 58.78 75 PRO A C 1
ATOM 587 O O . PRO A 1 75 ? -9.421 -8.295 -8.718 1.00 58.78 75 PRO A O 1
ATOM 590 N N . VAL A 1 76 ? -8.716 -6.418 -7.722 1.00 65.12 76 VAL A N 1
ATOM 591 C CA . VAL A 1 76 ? -7.291 -6.807 -7.664 1.00 65.12 76 VAL A CA 1
ATOM 592 C C . VAL A 1 76 ? -6.945 -7.618 -6.410 1.00 65.12 76 VAL A C 1
ATOM 594 O O . VAL A 1 76 ? -6.014 -8.414 -6.426 1.00 65.12 76 VAL A O 1
ATOM 597 N N . ALA A 1 77 ? -7.683 -7.434 -5.313 1.00 75.31 77 ALA A N 1
ATOM 598 C CA . ALA A 1 77 ? -7.468 -8.164 -4.065 1.00 75.31 77 ALA A CA 1
ATOM 599 C C . ALA A 1 77 ? -8.716 -8.117 -3.178 1.00 75.31 77 ALA A C 1
ATOM 601 O O . ALA A 1 77 ? -9.474 -7.143 -3.200 1.00 75.31 77 ALA A O 1
ATOM 602 N N . LYS A 1 78 ? -8.896 -9.147 -2.346 1.00 81.75 78 LYS A N 1
ATOM 603 C CA . LYS A 1 78 ? -9.926 -9.175 -1.303 1.00 81.75 78 LYS A CA 1
ATOM 604 C C . LYS A 1 78 ? -9.352 -8.565 -0.029 1.00 81.75 78 LYS A C 1
ATOM 606 O O . LYS A 1 78 ? -8.346 -9.042 0.492 1.00 81.75 78 LYS A O 1
ATOM 611 N N . PHE A 1 79 ? -10.020 -7.538 0.487 1.00 85.00 79 PHE A N 1
ATOM 612 C CA . PHE A 1 79 ? -9.674 -6.913 1.760 1.00 85.00 79 PHE A CA 1
ATOM 613 C C . PHE A 1 79 ? -10.710 -7.273 2.823 1.00 85.00 79 PHE A C 1
ATOM 615 O O . PHE A 1 79 ? -11.900 -7.007 2.649 1.00 85.00 79 PHE A O 1
ATOM 622 N N . GLU A 1 80 ? -10.260 -7.819 3.947 1.00 88.25 80 GLU A N 1
ATOM 623 C CA . GLU A 1 80 ? -11.104 -8.100 5.107 1.00 88.25 80 GLU A CA 1
ATOM 624 C C . GLU A 1 80 ? -10.715 -7.182 6.271 1.00 88.25 80 GLU A C 1
ATOM 626 O O . GLU A 1 80 ? -9.565 -7.163 6.709 1.00 88.25 80 GLU A O 1
ATOM 631 N N . PHE A 1 81 ? -11.682 -6.415 6.779 1.00 89.31 81 PHE A N 1
ATOM 632 C CA . PHE A 1 81 ? -11.504 -5.508 7.914 1.00 89.31 81 PHE A CA 1
ATOM 633 C C . PHE A 1 81 ? -12.297 -6.038 9.105 1.00 89.31 81 PHE A C 1
ATOM 635 O O . PHE A 1 81 ? -13.524 -5.946 9.134 1.00 89.31 81 PHE A O 1
ATOM 642 N N . ILE A 1 82 ? -11.599 -6.591 10.093 1.00 92.44 82 ILE A N 1
ATOM 643 C CA . ILE A 1 82 ? -12.224 -7.249 11.241 1.00 92.44 82 ILE A CA 1
ATOM 644 C C . ILE A 1 82 ? -12.476 -6.205 12.339 1.00 92.44 82 ILE A C 1
ATOM 646 O O . ILE A 1 82 ? -11.510 -5.584 12.800 1.00 92.44 82 ILE A O 1
ATOM 650 N N . PRO A 1 83 ? -13.733 -6.003 12.786 1.00 91.88 83 PRO A N 1
ATOM 651 C CA . PRO A 1 83 ? -14.080 -4.978 13.769 1.00 91.88 83 PRO A CA 1
ATOM 652 C C . PRO A 1 83 ? -13.345 -5.112 15.109 1.00 91.88 83 PRO A C 1
ATOM 654 O O . PRO A 1 83 ? -12.989 -6.211 15.540 1.00 91.88 83 PRO A O 1
ATOM 657 N N . SER A 1 84 ? -13.136 -3.974 15.769 1.00 89.06 84 SER A N 1
ATOM 658 C CA . SER A 1 84 ? -12.595 -3.863 17.127 1.00 89.06 84 SER A CA 1
ATOM 659 C C . SER A 1 84 ? -13.680 -3.448 18.116 1.00 89.06 84 SER A C 1
ATOM 661 O O . SER A 1 84 ? -14.559 -2.662 17.771 1.00 89.06 84 SER A O 1
ATOM 663 N N . ASP A 1 85 ? -13.554 -3.886 19.370 1.00 86.56 85 ASP A N 1
ATOM 664 C CA . ASP A 1 85 ? -14.334 -3.342 20.491 1.00 86.56 85 ASP A CA 1
ATOM 665 C C . ASP A 1 85 ? -13.840 -1.942 20.910 1.00 86.56 85 ASP A C 1
ATOM 667 O O . ASP A 1 85 ? -14.507 -1.221 21.654 1.00 86.56 85 ASP A O 1
ATOM 671 N N . ALA A 1 86 ? -12.651 -1.537 20.450 1.00 79.06 86 ALA A N 1
ATOM 672 C CA . ALA A 1 86 ? -12.140 -0.188 20.641 1.00 79.06 86 ALA A CA 1
ATOM 673 C C . ALA A 1 86 ? -12.738 0.776 19.607 1.00 79.06 86 ALA A C 1
ATOM 675 O O . ALA A 1 86 ? -12.808 0.472 18.421 1.00 79.06 86 ALA A O 1
ATOM 676 N N . ASN A 1 87 ? -13.054 2.002 20.035 1.00 77.44 87 ASN A N 1
ATOM 677 C CA . ASN A 1 87 ? -13.575 3.028 19.124 1.00 77.44 87 ASN A CA 1
ATOM 678 C C . ASN A 1 87 ? -12.571 3.443 18.030 1.00 77.44 87 ASN A C 1
ATOM 680 O O . ASN A 1 87 ? -12.988 3.934 16.982 1.00 77.44 87 ASN A O 1
ATOM 684 N N . HIS A 1 88 ? -11.257 3.317 18.274 1.00 83.12 88 HIS A N 1
ATOM 685 C CA . HIS A 1 88 ? -10.225 3.817 17.360 1.00 83.12 88 HIS A CA 1
ATOM 686 C C . HIS A 1 88 ? -8.944 2.960 17.370 1.00 83.12 88 HIS A C 1
ATOM 688 O O . HIS A 1 88 ? -8.313 2.860 18.428 1.00 83.12 88 HIS A O 1
ATOM 694 N N . PRO A 1 89 ? -8.494 2.446 16.209 1.00 86.94 89 PRO A N 1
ATOM 695 C CA . PRO A 1 89 ? -9.250 2.327 14.957 1.00 86.94 89 PRO A CA 1
ATOM 696 C C . PRO A 1 89 ? -10.446 1.369 15.129 1.00 86.94 89 PRO A C 1
ATOM 698 O O . PRO A 1 89 ? -10.419 0.529 16.029 1.00 86.94 89 PRO A O 1
ATOM 701 N N . PRO A 1 90 ? -11.481 1.456 14.273 1.00 87.75 90 PRO A N 1
ATOM 702 C CA . PRO A 1 90 ? -12.673 0.603 14.368 1.00 87.75 90 PRO A CA 1
ATOM 703 C C . PRO A 1 90 ? -12.408 -0.866 13.995 1.00 87.75 90 PRO A C 1
ATOM 705 O O . PRO A 1 90 ? -13.321 -1.686 14.036 1.00 87.75 90 PRO A O 1
ATOM 708 N N . TYR A 1 91 ? -11.171 -1.208 13.627 1.00 90.88 91 TYR A N 1
ATOM 709 C CA . TYR A 1 91 ? -10.755 -2.547 13.231 1.00 90.88 91 TYR A CA 1
ATOM 710 C C . TYR A 1 91 ? -9.599 -3.012 14.107 1.00 90.88 91 TYR A C 1
ATOM 712 O O . TYR A 1 91 ? -8.722 -2.222 14.457 1.00 90.88 91 TYR A O 1
ATOM 720 N N . ARG A 1 92 ? -9.591 -4.297 14.454 1.00 93.56 92 ARG A N 1
ATOM 721 C CA . ARG A 1 92 ? -8.486 -4.938 15.180 1.00 93.56 92 ARG A CA 1
ATOM 722 C C . ARG A 1 92 ? -7.547 -5.688 14.249 1.00 93.56 92 ARG A C 1
ATOM 724 O O . ARG A 1 92 ? -6.430 -5.988 14.646 1.00 93.56 92 ARG A O 1
A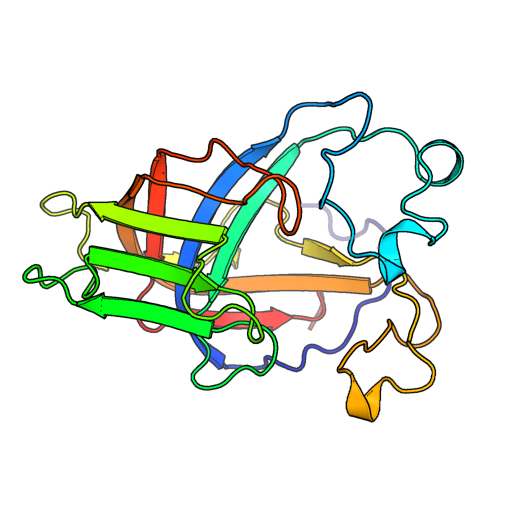TOM 731 N N . GLN A 1 93 ? -8.005 -6.010 13.040 1.00 93.56 93 GLN A N 1
ATOM 732 C CA . GLN A 1 93 ? -7.214 -6.756 12.074 1.00 93.56 93 GLN A CA 1
ATOM 733 C C . GLN A 1 93 ? -7.599 -6.382 10.639 1.00 93.56 93 GLN A C 1
ATOM 735 O O . GLN A 1 93 ? -8.774 -6.134 10.353 1.00 93.56 93 GLN A O 1
ATOM 740 N N . ILE A 1 94 ? -6.606 -6.331 9.754 1.00 91.94 94 ILE A N 1
ATOM 741 C CA . ILE A 1 94 ? -6.772 -6.160 8.307 1.00 91.94 94 ILE A CA 1
ATOM 742 C C . ILE A 1 94 ? -6.107 -7.347 7.625 1.00 91.94 94 ILE A C 1
ATOM 744 O O . ILE A 1 94 ? -4.944 -7.632 7.905 1.00 91.94 94 ILE A O 1
ATOM 748 N N . LYS A 1 95 ? -6.818 -8.012 6.718 1.00 91.88 95 LYS A N 1
ATOM 749 C CA . LYS A 1 95 ? -6.259 -9.077 5.885 1.00 91.88 95 LYS A CA 1
ATOM 750 C C . LYS A 1 95 ? -6.383 -8.731 4.411 1.00 91.88 95 LYS A C 1
ATOM 752 O O . LYS A 1 95 ? -7.381 -8.136 4.000 1.00 91.88 95 LYS A O 1
ATOM 757 N N . VAL A 1 96 ? -5.384 -9.124 3.629 1.00 88.06 96 VAL A N 1
ATOM 758 C CA . VAL A 1 96 ? -5.385 -9.008 2.168 1.00 88.06 96 VAL A CA 1
ATOM 759 C C . VAL A 1 96 ? -5.082 -10.376 1.581 1.00 88.06 96 VAL A C 1
ATOM 761 O O . VAL A 1 96 ? -4.130 -11.032 1.997 1.00 88.06 96 VAL A O 1
ATOM 764 N N . SER A 1 97 ? -5.929 -10.819 0.658 1.00 88.06 97 SER A N 1
ATOM 765 C CA . SER A 1 97 ? -5.812 -12.106 -0.040 1.00 88.06 97 SER A CA 1
ATOM 766 C C . SER A 1 97 ? -5.945 -11.893 -1.544 1.00 88.06 97 SER A C 1
ATOM 768 O O . SER A 1 97 ? -6.564 -10.915 -1.986 1.00 88.06 97 SER A O 1
ATOM 770 N N . LEU A 1 98 ? -5.381 -12.807 -2.332 1.00 84.44 98 LEU A N 1
ATOM 771 C CA . LEU A 1 98 ? -5.608 -12.821 -3.774 1.00 84.44 98 LEU A CA 1
ATOM 772 C C . LEU A 1 98 ? -7.078 -13.179 -4.063 1.00 84.44 98 LEU A C 1
ATOM 774 O O . LEU A 1 98 ? -7.696 -13.892 -3.267 1.00 84.44 98 LEU A O 1
ATOM 778 N N . PRO A 1 99 ? -7.662 -12.700 -5.179 1.00 80.69 99 PRO A N 1
ATOM 779 C CA . PRO A 1 99 ? -9.038 -13.040 -5.545 1.00 80.69 99 PRO A CA 1
ATOM 780 C C . PRO A 1 99 ? -9.277 -14.551 -5.683 1.00 80.69 99 PRO A C 1
ATOM 782 O O . PRO A 1 99 ? -10.336 -15.030 -5.284 1.00 80.69 99 PRO A O 1
ATOM 785 N N . ASP A 1 100 ? -8.283 -15.286 -6.191 1.00 82.25 100 ASP A N 1
ATOM 786 C CA . ASP A 1 100 ? -8.371 -16.728 -6.459 1.00 82.25 100 ASP A CA 1
ATOM 787 C C . ASP A 1 100 ? -8.210 -17.587 -5.196 1.00 82.25 100 ASP A C 1
ATOM 789 O O . ASP A 1 100 ? -8.763 -18.684 -5.112 1.00 82.25 100 ASP A O 1
ATOM 793 N N . THR A 1 101 ? -7.494 -17.078 -4.187 1.00 85.81 101 THR A N 1
ATOM 794 C CA . THR A 1 101 ? -7.259 -17.748 -2.897 1.00 85.81 101 THR A CA 1
ATOM 795 C C . THR A 1 101 ? -7.728 -16.873 -1.727 1.00 85.81 101 THR A C 1
ATOM 797 O O . THR A 1 101 ? -6.952 -16.480 -0.856 1.00 85.81 101 THR A O 1
ATOM 800 N N . PRO A 1 102 ? -9.036 -16.560 -1.650 1.00 85.38 102 PRO A N 1
ATOM 801 C CA . PRO A 1 102 ? -9.577 -15.555 -0.732 1.00 85.38 102 PRO A CA 1
ATOM 802 C C . PRO A 1 102 ? -9.560 -15.959 0.753 1.00 85.38 102 PRO A C 1
ATOM 804 O O . PRO A 1 102 ? -9.973 -15.156 1.595 1.00 85.38 102 PRO A O 1
ATOM 807 N N . GLU A 1 103 ? -9.156 -17.194 1.051 1.00 89.69 103 GLU A N 1
ATOM 808 C CA . GLU A 1 103 ? -9.032 -17.766 2.396 1.00 89.69 103 GLU A CA 1
ATOM 809 C C . GLU A 1 103 ? -7.567 -17.845 2.869 1.00 89.69 103 GLU A C 1
ATOM 811 O O . GLU A 1 103 ? -7.312 -18.149 4.033 1.00 89.69 103 GLU A O 1
ATOM 816 N N . GLU A 1 104 ? -6.607 -17.538 1.989 1.00 89.94 104 GLU A N 1
ATOM 817 C CA . GLU A 1 104 ? -5.165 -17.586 2.248 1.00 89.94 104 GLU A CA 1
ATOM 818 C C . GLU A 1 104 ? -4.584 -16.163 2.169 1.00 89.94 104 GLU A C 1
ATOM 820 O O . GLU A 1 104 ? -4.110 -15.723 1.116 1.00 89.94 104 GLU A O 1
ATOM 825 N N . PRO A 1 105 ? -4.666 -15.378 3.260 1.00 90.94 105 PRO A N 1
ATOM 826 C CA . PRO A 1 105 ? -4.169 -14.014 3.253 1.00 90.94 105 PRO A CA 1
ATOM 827 C C . PRO A 1 105 ? -2.641 -13.987 3.200 1.00 90.94 105 PRO A C 1
ATOM 829 O O . PRO A 1 105 ? -1.979 -14.534 4.076 1.00 90.94 105 PRO A O 1
ATOM 832 N N . PHE A 1 106 ? -2.087 -13.267 2.225 1.00 87.69 106 PHE A N 1
ATOM 833 C CA . PHE A 1 106 ? -0.649 -12.985 2.145 1.00 87.69 106 PHE A CA 1
ATOM 834 C C . PHE A 1 106 ? -0.262 -11.726 2.940 1.00 87.69 106 PHE A C 1
ATOM 836 O O . PHE A 1 106 ? 0.914 -11.458 3.165 1.00 87.69 106 PHE A O 1
ATOM 843 N N . VAL A 1 107 ? -1.242 -10.930 3.385 1.00 89.50 107 VAL A N 1
ATOM 844 C CA . VAL A 1 107 ? -1.052 -9.872 4.387 1.00 89.50 107 VAL A CA 1
ATOM 845 C C . VAL A 1 107 ? -2.052 -10.079 5.514 1.00 89.50 107 VAL A C 1
ATOM 847 O O . VAL A 1 107 ? -3.256 -10.162 5.271 1.00 89.50 107 VAL A O 1
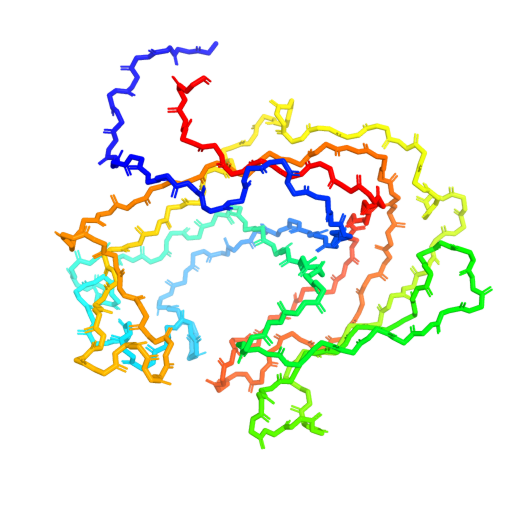ATOM 850 N N . SER A 1 108 ? -1.569 -10.081 6.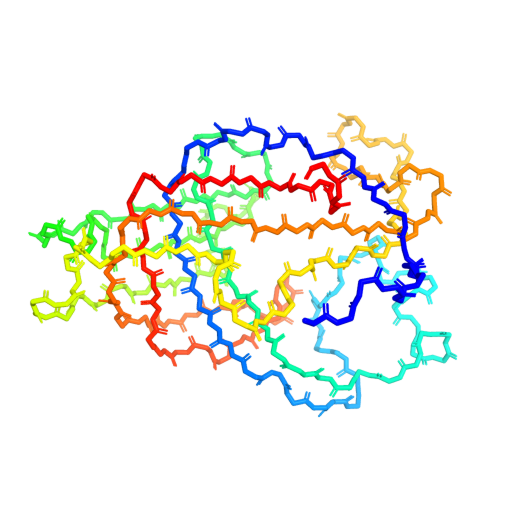753 1.00 92.56 108 SER A N 1
ATOM 851 C CA . SER A 1 108 ? -2.388 -10.127 7.963 1.00 92.56 108 SER A CA 1
ATOM 852 C C . SER A 1 108 ? -1.812 -9.173 9.000 1.00 92.56 108 SER A C 1
ATOM 854 O O . SER A 1 108 ? -0.766 -9.433 9.588 1.00 92.56 108 SER A O 1
ATOM 856 N N . LEU A 1 109 ? -2.511 -8.065 9.230 1.00 92.06 109 LEU A N 1
ATOM 857 C CA . LEU A 1 109 ? -2.096 -6.998 10.130 1.00 92.06 109 LEU A CA 1
ATOM 858 C C . LEU A 1 109 ? -2.981 -6.940 11.366 1.00 92.06 109 LEU A C 1
ATOM 860 O O . LEU A 1 109 ? -4.159 -6.606 11.265 1.00 92.06 109 LEU A O 1
ATOM 864 N N . ASP A 1 110 ? -2.391 -7.155 12.532 1.00 92.88 110 ASP A N 1
ATOM 865 C CA . ASP A 1 110 ? -2.994 -6.904 13.832 1.00 92.88 110 ASP A CA 1
ATOM 866 C C . ASP A 1 110 ? -2.807 -5.439 14.226 1.00 92.88 110 ASP A C 1
ATOM 868 O O . ASP A 1 110 ? -1.686 -4.949 14.403 1.00 92.88 110 ASP A O 1
ATOM 872 N N . LEU A 1 111 ? -3.924 -4.736 14.401 1.00 92.56 111 LEU A N 1
ATOM 873 C CA . LEU A 1 111 ? -3.963 -3.343 14.820 1.00 92.56 111 LEU A CA 1
ATOM 874 C C . LEU A 1 111 ? -4.158 -3.283 16.334 1.00 92.56 111 LEU A C 1
ATOM 876 O O . LEU A 1 111 ? -5.197 -3.669 16.866 1.00 92.56 111 LEU A O 1
ATOM 880 N N . GLN A 1 112 ? -3.157 -2.764 17.034 1.00 91.94 112 GLN A N 1
ATOM 881 C CA . GLN A 1 112 ? -3.151 -2.614 18.483 1.00 91.94 112 GLN A CA 1
ATOM 882 C C . GLN A 1 112 ? -3.316 -1.127 18.838 1.00 91.94 112 GLN A C 1
ATOM 884 O O . GLN A 1 112 ? -2.360 -0.350 18.685 1.00 91.94 112 GLN A O 1
ATOM 889 N N . PRO A 1 113 ? -4.509 -0.702 19.304 1.00 90.62 113 PRO A N 1
ATOM 890 C CA . PRO A 1 113 ? -4.723 0.656 19.775 1.00 90.62 113 PRO A CA 1
ATOM 891 C C . PRO A 1 113 ? -3.777 1.006 20.926 1.00 90.62 113 PRO A C 1
ATOM 893 O O . PRO A 1 113 ? -3.544 0.212 21.837 1.00 90.62 113 PRO A O 1
ATOM 896 N N . ILE A 1 114 ? -3.277 2.233 20.910 1.00 89.38 114 ILE A N 1
ATOM 897 C CA . ILE A 1 114 ? -2.501 2.840 21.980 1.00 89.38 114 ILE A CA 1
ATOM 898 C C . ILE A 1 114 ? -3.418 3.848 22.690 1.00 89.38 114 ILE A C 1
ATOM 900 O O . ILE A 1 114 ? -3.961 4.747 22.031 1.00 89.38 114 ILE A O 1
ATOM 904 N N . PRO A 1 115 ? -3.610 3.732 24.019 1.00 86.75 115 PRO A N 1
ATOM 905 C CA . PRO A 1 115 ? -4.456 4.651 24.769 1.00 86.75 115 PRO A CA 1
ATOM 906 C C . PRO A 1 115 ? -4.125 6.117 24.471 1.00 86.75 115 PRO A C 1
ATOM 908 O O . PRO A 1 115 ? -2.960 6.501 24.389 1.00 86.75 115 PRO A O 1
ATOM 911 N N . LEU A 1 116 ? -5.172 6.934 24.322 1.00 84.25 116 LEU A N 1
ATOM 912 C CA . LEU A 1 116 ? -5.135 8.380 24.052 1.00 84.25 116 LEU A CA 1
ATOM 913 C C . LEU A 1 116 ? -4.666 8.791 22.644 1.00 84.25 116 LEU A C 1
ATOM 915 O O . LEU A 1 116 ? -5.281 9.688 22.070 1.00 84.25 116 LEU A O 1
ATOM 919 N N . ILE A 1 117 ? -3.657 8.139 22.060 1.00 87.81 117 ILE A N 1
ATOM 920 C CA . ILE A 1 117 ? -3.060 8.575 20.781 1.00 87.81 117 ILE A CA 1
ATOM 921 C C . ILE A 1 117 ? -3.622 7.873 19.540 1.00 87.81 117 ILE A C 1
ATOM 923 O O . ILE A 1 117 ? -3.420 8.358 18.430 1.00 87.81 117 ILE A O 1
ATOM 927 N N . SER A 1 118 ? -4.371 6.776 19.690 1.00 88.94 118 SER A N 1
ATOM 928 C CA . SER A 1 118 ? -5.081 6.164 18.554 1.00 88.94 118 SER A CA 1
ATOM 929 C C . SER A 1 118 ? -6.318 6.937 18.115 1.00 88.94 118 SER A C 1
ATOM 931 O O . SER A 1 118 ? -6.877 6.631 17.069 1.00 88.94 118 SER A O 1
ATOM 933 N N . ARG A 1 119 ? -6.760 7.956 18.858 1.00 87.38 119 ARG A N 1
ATOM 934 C CA . ARG A 1 119 ? -7.867 8.811 18.413 1.00 87.38 119 ARG A CA 1
ATOM 935 C C . ARG A 1 119 ? -7.391 9.737 17.284 1.00 87.38 119 ARG A C 1
ATOM 937 O O . ARG A 1 119 ? -6.355 10.377 17.455 1.00 87.38 119 ARG A O 1
ATOM 944 N N . PRO A 1 120 ? -8.142 9.871 16.176 1.00 83.12 120 PRO A N 1
ATOM 945 C CA . PRO A 1 120 ? -7.765 10.721 15.058 1.00 83.12 120 PRO A CA 1
ATOM 946 C C . PRO A 1 120 ? -8.031 12.188 15.401 1.00 83.12 120 PRO A C 1
ATOM 948 O O . PRO A 1 120 ? -9.048 12.770 15.027 1.00 83.12 120 PRO A O 1
ATOM 951 N N . LEU A 1 121 ? -7.135 12.784 16.186 1.00 82.38 121 LEU A N 1
ATOM 952 C CA . LEU A 1 121 ? -7.262 14.161 16.672 1.00 82.38 121 LEU A CA 1
ATOM 953 C C . LEU A 1 121 ? -6.185 15.084 16.108 1.00 82.38 121 LEU A C 1
ATOM 955 O O . LEU A 1 121 ? -6.405 16.293 16.045 1.00 82.38 121 LEU A O 1
ATOM 959 N N . LEU A 1 122 ? -5.048 14.532 15.682 1.00 79.12 122 LEU A N 1
ATOM 960 C CA . LEU A 1 122 ? -3.922 15.319 15.200 1.00 79.12 122 LEU A CA 1
ATOM 961 C C . LEU A 1 122 ? -4.117 15.628 13.712 1.00 79.12 122 LEU A C 1
ATOM 963 O O . LEU A 1 122 ? -4.195 14.690 12.919 1.00 79.12 122 LEU A O 1
ATOM 967 N N . PRO A 1 123 ? -4.219 16.902 13.301 1.00 82.88 123 PRO A N 1
ATOM 968 C CA . PRO A 1 123 ? -4.280 17.229 11.887 1.00 82.88 123 PRO A CA 1
ATOM 969 C C . PRO A 1 123 ? -2.958 16.838 11.221 1.00 82.88 123 PRO A C 1
ATOM 971 O O . PRO A 1 123 ? -1.882 17.208 11.689 1.00 82.88 123 PRO A O 1
ATOM 974 N N . ILE A 1 124 ? -3.048 16.108 10.116 1.00 82.31 124 ILE A N 1
ATOM 975 C CA . ILE A 1 124 ? -1.921 15.791 9.250 1.00 82.31 124 ILE A CA 1
ATOM 976 C C . ILE A 1 124 ? -2.237 16.256 7.834 1.00 82.31 124 ILE A C 1
ATOM 978 O O . ILE A 1 124 ? -3.369 16.151 7.361 1.00 82.31 124 ILE A O 1
ATOM 982 N N . SER A 1 125 ? -1.219 16.775 7.160 1.00 81.50 125 SER A N 1
ATOM 983 C CA . SER A 1 125 ? -1.204 16.887 5.710 1.00 81.50 125 SER A CA 1
ATOM 984 C C . SER A 1 125 ? 0.191 16.532 5.231 1.00 81.50 125 SER A C 1
ATOM 986 O O . SER A 1 125 ? 1.178 17.132 5.667 1.00 81.50 125 SER A O 1
ATOM 988 N N . THR A 1 126 ? 0.278 15.548 4.343 1.00 74.38 126 THR A N 1
ATOM 989 C CA . THR A 1 126 ? 1.559 15.141 3.765 1.00 74.38 126 THR A CA 1
ATOM 990 C C . THR A 1 126 ? 2.165 16.226 2.872 1.00 74.38 126 THR A C 1
ATOM 992 O O . THR A 1 126 ? 3.368 16.201 2.632 1.00 74.38 126 THR A O 1
ATOM 995 N N . ALA A 1 127 ? 1.397 17.251 2.480 1.00 72.56 127 ALA A N 1
ATOM 996 C CA . ALA A 1 127 ? 1.911 18.418 1.763 1.00 72.56 127 ALA A CA 1
ATOM 997 C C . ALA A 1 127 ? 2.940 19.232 2.573 1.00 72.56 127 ALA A C 1
ATOM 999 O O . ALA A 1 127 ? 3.801 19.884 1.981 1.00 72.56 127 ALA A O 1
ATOM 1000 N N . TYR A 1 128 ? 2.870 19.182 3.910 1.00 72.19 128 TYR A N 1
ATOM 1001 C CA . TYR A 1 128 ? 3.806 19.870 4.813 1.00 72.19 128 TYR A CA 1
ATOM 1002 C C . TYR A 1 128 ? 4.934 18.973 5.322 1.00 72.19 128 TYR A C 1
ATOM 1004 O O . TYR A 1 128 ? 5.814 19.439 6.047 1.00 72.19 128 TYR A O 1
ATOM 1012 N N . VAL A 1 129 ? 4.915 17.688 4.972 1.00 70.25 129 VAL A N 1
ATOM 1013 C CA . VAL A 1 129 ? 5.986 16.768 5.335 1.00 70.25 129 VAL A CA 1
ATOM 1014 C C . VAL A 1 129 ? 7.172 17.061 4.410 1.00 70.25 129 VAL A C 1
ATOM 1016 O O . VAL A 1 129 ? 7.004 17.016 3.191 1.00 70.25 129 VAL A O 1
ATOM 1019 N N . PRO A 1 130 ? 8.374 17.362 4.936 1.00 67.50 130 PRO A N 1
ATOM 1020 C CA . PRO A 1 130 ? 9.545 17.708 4.128 1.00 67.50 130 PRO A CA 1
ATOM 1021 C C . PRO A 1 130 ? 10.189 16.459 3.492 1.00 67.50 130 PRO A C 1
ATOM 1023 O O . PRO A 1 130 ? 11.403 16.281 3.535 1.00 67.50 130 PRO A O 1
ATOM 1026 N N . MET A 1 131 ? 9.371 15.568 2.930 1.00 66.69 131 MET A N 1
ATOM 1027 C CA . MET A 1 131 ? 9.775 14.352 2.228 1.00 66.69 131 MET A CA 1
ATOM 1028 C C . MET A 1 131 ? 9.220 14.385 0.804 1.00 66.69 131 MET A C 1
ATOM 1030 O O . MET A 1 131 ? 8.103 14.854 0.583 1.00 66.69 131 MET A O 1
ATOM 1034 N N . ASN A 1 132 ? 9.983 13.871 -0.164 1.00 69.06 132 ASN A N 1
ATOM 1035 C CA . ASN A 1 132 ? 9.446 13.652 -1.501 1.00 69.06 132 ASN A CA 1
ATOM 1036 C C . ASN A 1 132 ? 8.575 12.387 -1.489 1.00 69.06 132 ASN A C 1
ATOM 1038 O O . ASN A 1 132 ? 9.103 11.282 -1.440 1.00 69.06 132 ASN A O 1
ATOM 1042 N N . LEU A 1 133 ? 7.253 12.564 -1.501 1.00 72.12 133 LEU A N 1
ATOM 1043 C CA . LEU A 1 133 ? 6.268 11.477 -1.599 1.00 72.12 133 LEU A CA 1
ATOM 1044 C C . LEU A 1 133 ? 5.771 11.281 -3.039 1.00 72.12 133 LEU A C 1
ATOM 1046 O O . LEU A 1 133 ? 4.652 10.823 -3.272 1.00 72.12 133 LEU A O 1
ATOM 1050 N N . GLU A 1 134 ? 6.578 11.697 -4.013 1.00 74.38 134 GLU A N 1
ATOM 1051 C CA . GLU A 1 134 ? 6.376 11.358 -5.412 1.00 74.38 134 GLU A CA 1
ATOM 1052 C C . GLU A 1 134 ? 6.609 9.857 -5.601 1.00 74.38 134 GLU A C 1
ATOM 1054 O O . GLU A 1 134 ? 7.713 9.344 -5.420 1.00 74.38 134 GLU A O 1
ATOM 1059 N N . ILE A 1 135 ? 5.543 9.154 -5.959 1.00 75.88 135 ILE A N 1
ATOM 1060 C CA . ILE A 1 135 ? 5.605 7.775 -6.416 1.00 75.88 135 ILE A CA 1
ATOM 1061 C C . ILE A 1 135 ? 5.978 7.828 -7.891 1.00 75.88 135 ILE A C 1
ATOM 1063 O O . ILE A 1 135 ? 5.245 8.383 -8.714 1.00 75.88 135 ILE A O 1
ATOM 1067 N N . VAL A 1 136 ? 7.131 7.260 -8.220 1.00 75.25 136 VAL A N 1
ATOM 1068 C CA . VAL A 1 136 ? 7.596 7.112 -9.597 1.00 75.25 136 VAL A CA 1
ATOM 1069 C C . VAL A 1 136 ? 7.242 5.707 -10.067 1.00 75.25 136 VAL A C 1
ATOM 1071 O O . VAL A 1 136 ? 7.563 4.725 -9.404 1.00 75.25 136 VAL A O 1
ATOM 1074 N N . MET A 1 137 ? 6.572 5.624 -11.208 1.00 76.19 137 MET A N 1
ATOM 1075 C CA . MET A 1 137 ? 6.131 4.387 -11.836 1.00 76.19 137 MET A CA 1
ATOM 1076 C C . MET A 1 137 ? 6.948 4.171 -13.116 1.00 76.19 137 MET A C 1
ATOM 1078 O O . MET A 1 137 ? 6.979 5.065 -13.974 1.00 76.19 137 MET A O 1
ATOM 1082 N N . PRO A 1 138 ? 7.630 3.023 -13.261 1.00 76.38 138 PRO A N 1
ATOM 1083 C CA . PRO A 1 138 ? 8.338 2.704 -14.491 1.00 76.38 138 PRO A CA 1
ATOM 1084 C C . PRO A 1 138 ? 7.366 2.522 -15.667 1.00 76.38 138 PRO A C 1
ATOM 1086 O O . PRO A 1 138 ? 6.154 2.433 -15.468 1.00 76.38 138 PRO A O 1
ATOM 1089 N N . PRO A 1 139 ? 7.874 2.468 -16.909 1.00 79.06 139 PRO A N 1
ATOM 1090 C CA . PRO A 1 139 ? 7.096 1.995 -18.039 1.00 79.06 139 PRO A CA 1
ATOM 1091 C C . PRO A 1 139 ? 6.594 0.571 -17.793 1.00 79.06 139 PRO A C 1
ATOM 1093 O O . PRO A 1 139 ? 7.404 -0.349 -17.771 1.00 79.06 139 PRO A O 1
ATOM 1096 N N . ILE A 1 140 ? 5.290 0.378 -17.594 1.00 81.12 140 ILE A N 1
ATOM 1097 C CA . ILE A 1 140 ? 4.714 -0.953 -17.354 1.00 81.12 140 ILE A CA 1
ATOM 1098 C C . ILE A 1 140 ? 4.184 -1.486 -18.689 1.00 81.12 140 ILE A C 1
ATOM 1100 O O . ILE A 1 140 ? 3.390 -0.788 -19.329 1.00 81.12 140 ILE A O 1
ATOM 1104 N N . PRO A 1 141 ? 4.591 -2.686 -19.140 1.00 79.75 141 PRO A N 1
ATOM 1105 C CA . PRO A 1 141 ? 4.043 -3.259 -20.360 1.00 79.75 141 PRO A CA 1
ATOM 1106 C C . PRO A 1 141 ? 2.545 -3.541 -20.204 1.00 79.75 141 PRO A C 1
ATOM 1108 O O . PRO A 1 141 ? 2.074 -3.899 -19.130 1.00 79.75 141 PRO A O 1
ATOM 1111 N N . GLN A 1 142 ? 1.783 -3.371 -21.284 1.00 82.81 142 GLN A N 1
ATOM 1112 C CA . GLN A 1 142 ? 0.355 -3.688 -21.309 1.00 82.81 142 GLN A CA 1
ATOM 1113 C C . GLN A 1 142 ? 0.141 -5.099 -21.859 1.00 82.81 142 GLN A C 1
ATOM 1115 O O . GLN A 1 142 ? 0.756 -5.470 -22.858 1.00 82.81 142 GLN A O 1
ATOM 1120 N N . SER A 1 143 ? -0.771 -5.864 -21.255 1.00 83.50 143 SER A N 1
ATOM 1121 C CA . SER A 1 143 ? -1.195 -7.149 -21.819 1.00 83.50 143 SER A CA 1
ATOM 1122 C C . SER A 1 143 ? -2.037 -6.962 -23.089 1.00 83.50 143 SER A C 1
ATOM 1124 O O . SER A 1 143 ? -2.839 -6.032 -23.180 1.00 83.50 143 SER A O 1
ATOM 1126 N N . GLU A 1 144 ? -1.932 -7.879 -24.054 1.00 85.50 144 GLU A N 1
ATOM 1127 C CA . GLU A 1 144 ? -2.798 -7.882 -25.247 1.00 85.50 144 GLU A CA 1
ATOM 1128 C C . GLU A 1 144 ? -4.291 -7.974 -24.878 1.00 85.50 144 GLU A C 1
ATOM 1130 O O . GLU A 1 144 ? -5.125 -7.321 -25.505 1.00 85.50 144 GLU A O 1
ATOM 1135 N N . ASN A 1 145 ? -4.613 -8.685 -23.790 1.00 85.12 145 ASN A N 1
ATOM 1136 C CA . ASN A 1 145 ? -5.975 -8.885 -23.280 1.00 85.12 145 ASN A CA 1
ATOM 1137 C C . ASN A 1 145 ? -6.259 -8.058 -22.011 1.00 85.12 145 ASN A C 1
ATOM 1139 O O . ASN A 1 145 ? -7.041 -8.475 -21.157 1.00 85.12 145 ASN A O 1
ATOM 1143 N N . TRP A 1 146 ? -5.635 -6.881 -21.866 1.00 79.00 146 TRP A N 1
ATOM 1144 C CA . TRP A 1 146 ? -5.711 -6.049 -20.649 1.00 79.00 146 TRP A CA 1
ATOM 1145 C C . TRP A 1 146 ? -7.136 -5.745 -20.159 1.00 79.00 146 TRP A C 1
ATOM 1147 O O . TRP A 1 146 ? -7.351 -5.556 -18.964 1.00 79.00 146 TRP A O 1
ATOM 1157 N N . LYS A 1 147 ? -8.123 -5.693 -21.065 1.00 77.50 147 LYS A N 1
ATOM 1158 C CA . LYS A 1 147 ? -9.535 -5.453 -20.715 1.00 77.50 147 LYS A CA 1
ATOM 1159 C C . LYS A 1 147 ? -10.173 -6.615 -19.958 1.00 77.50 147 LYS A C 1
ATOM 1161 O O . LYS A 1 147 ? -11.137 -6.395 -19.236 1.00 77.50 147 LYS A O 1
ATOM 1166 N N . GLU A 1 148 ? -9.664 -7.825 -20.157 1.00 76.69 148 GLU A N 1
ATOM 1167 C CA . GLU A 1 148 ? -10.189 -9.051 -19.558 1.00 76.69 148 GLU A CA 1
ATOM 1168 C C . GLU A 1 148 ? -9.425 -9.410 -18.282 1.00 76.69 148 GLU A C 1
ATOM 1170 O O . GLU A 1 148 ? -10.041 -9.755 -17.280 1.00 76.69 148 GLU A O 1
ATOM 1175 N N . ASN A 1 149 ? -8.093 -9.284 -18.297 1.00 73.06 149 ASN A N 1
ATOM 1176 C CA . ASN A 1 149 ? -7.235 -9.670 -17.169 1.00 73.06 149 ASN A CA 1
ATOM 1177 C C . ASN A 1 149 ? -6.840 -8.508 -16.237 1.00 73.06 149 ASN A C 1
ATOM 1179 O O . ASN A 1 149 ? -6.187 -8.737 -15.224 1.00 73.06 149 ASN A O 1
ATOM 1183 N N . GLY A 1 150 ? -7.199 -7.263 -16.569 1.00 70.81 150 GLY A N 1
ATOM 1184 C CA . GLY A 1 150 ? -6.890 -6.085 -15.753 1.00 70.81 150 GLY A CA 1
ATOM 1185 C C . GLY A 1 150 ? -5.419 -5.647 -15.763 1.00 70.81 150 GLY A C 1
ATOM 1186 O O . GLY A 1 150 ? -5.062 -4.733 -15.021 1.00 70.81 150 GLY A O 1
ATOM 1187 N N . LEU A 1 151 ? -4.563 -6.245 -16.602 1.00 76.19 151 LEU A N 1
ATOM 1188 C CA . LEU A 1 151 ? -3.131 -5.931 -16.700 1.00 76.19 151 LEU A CA 1
ATOM 1189 C C . LEU A 1 151 ? -2.884 -4.733 -17.633 1.00 76.19 151 LEU A C 1
ATOM 1191 O O . LEU A 1 151 ? -2.397 -4.866 -18.763 1.00 76.19 151 LEU A O 1
ATOM 1195 N N . VAL A 1 152 ? -3.277 -3.553 -17.156 1.00 74.75 152 VAL A N 1
ATOM 1196 C CA . VAL A 1 152 ? -3.109 -2.269 -17.850 1.00 74.75 152 VAL A CA 1
ATOM 1197 C C . VAL A 1 152 ? -1.661 -1.787 -17.724 1.00 74.75 152 VAL A C 1
ATOM 1199 O O . VAL A 1 152 ? -1.126 -1.710 -16.622 1.00 74.75 152 VAL A O 1
ATOM 1202 N N . GLY A 1 153 ? -1.038 -1.439 -18.852 1.00 74.75 153 GLY A N 1
ATOM 1203 C CA . GLY A 1 153 ? 0.311 -0.866 -18.886 1.00 74.75 153 GLY A CA 1
ATOM 1204 C C . GLY A 1 153 ? 0.309 0.661 -18.827 1.00 74.75 153 GLY A C 1
ATOM 1205 O O . GLY A 1 153 ? -0.742 1.305 -18.831 1.00 74.75 153 GLY A O 1
ATOM 1206 N N . SER A 1 154 ? 1.493 1.273 -18.804 1.00 73.62 154 SER A N 1
ATOM 1207 C CA . SER A 1 154 ? 1.605 2.727 -18.908 1.00 73.62 154 SER A CA 1
ATOM 1208 C C . SER A 1 154 ? 1.438 3.189 -20.360 1.00 73.62 154 SER A C 1
ATOM 1210 O O . SER A 1 154 ? 2.023 2.635 -21.292 1.00 73.62 154 SER A O 1
ATOM 1212 N N . ASP A 1 155 ? 0.646 4.245 -20.563 1.00 65.81 155 ASP A N 1
ATOM 1213 C CA . ASP A 1 155 ? 0.451 4.838 -21.887 1.00 65.81 155 ASP A CA 1
ATOM 1214 C C . ASP A 1 155 ? 1.798 5.310 -22.472 1.00 65.81 155 ASP A C 1
ATOM 1216 O O . ASP A 1 155 ? 2.548 6.048 -21.818 1.00 65.81 155 ASP A O 1
ATOM 1220 N N . ASN A 1 156 ? 2.089 4.885 -23.704 1.00 69.25 156 ASN A N 1
ATOM 1221 C CA . ASN A 1 156 ? 3.301 5.174 -24.485 1.00 69.25 156 ASN A CA 1
ATOM 1222 C C . ASN A 1 156 ? 4.643 4.638 -23.942 1.00 69.25 156 ASN A C 1
ATOM 1224 O O . ASN A 1 156 ? 5.688 5.064 -24.430 1.00 69.25 156 ASN A O 1
ATOM 1228 N N . ASN A 1 157 ? 4.651 3.688 -22.994 1.00 67.94 157 ASN A N 1
ATOM 1229 C CA . ASN A 1 157 ? 5.885 3.081 -22.461 1.00 67.94 157 ASN A CA 1
ATOM 1230 C C . ASN A 1 157 ? 6.865 4.117 -21.861 1.00 67.94 157 ASN A C 1
ATOM 1232 O O . ASN A 1 157 ? 8.085 4.033 -22.020 1.00 67.94 157 ASN A O 1
ATOM 1236 N N . GLU A 1 158 ? 6.326 5.111 -21.156 1.00 71.62 158 GLU A N 1
ATOM 1237 C CA . GLU A 1 158 ? 7.106 6.179 -20.524 1.00 71.62 158 GLU A CA 1
ATOM 1238 C C . GLU A 1 158 ? 7.053 6.090 -18.997 1.00 71.62 158 GLU A C 1
ATOM 1240 O O . GLU A 1 158 ? 6.075 5.607 -18.420 1.00 71.62 158 GLU A O 1
ATOM 1245 N N . TRP A 1 159 ? 8.102 6.600 -18.344 1.00 74.81 159 TRP A N 1
ATOM 1246 C CA . TRP A 1 159 ? 8.133 6.780 -16.894 1.00 74.81 159 TRP A CA 1
ATOM 1247 C C . TRP A 1 159 ? 7.088 7.803 -16.472 1.00 74.81 159 TRP A C 1
ATOM 1249 O O . TRP A 1 159 ? 7.048 8.917 -17.009 1.00 74.81 159 TRP A O 1
ATOM 1259 N N . ARG A 1 160 ? 6.287 7.438 -15.474 1.00 74.50 160 ARG A N 1
ATOM 1260 C CA . ARG A 1 160 ? 5.253 8.298 -14.907 1.00 74.50 160 ARG A CA 1
ATOM 1261 C C . ARG A 1 160 ? 5.565 8.625 -13.459 1.00 74.50 160 ARG A C 1
ATOM 1263 O O . ARG A 1 160 ? 6.251 7.873 -12.777 1.00 74.50 160 ARG A O 1
ATOM 1270 N N . SER A 1 161 ? 5.044 9.738 -12.971 1.00 75.31 161 SER A N 1
ATOM 1271 C CA . SER A 1 161 ? 5.068 10.025 -11.543 1.00 75.31 161 SER A CA 1
ATOM 1272 C C . SER A 1 161 ? 3.757 10.623 -11.067 1.00 75.31 161 SER A C 1
ATOM 1274 O O . SER A 1 161 ? 3.024 11.269 -11.821 1.00 75.31 161 SER A O 1
ATOM 1276 N N . VAL A 1 162 ? 3.455 10.368 -9.799 1.00 72.69 162 VAL A N 1
ATOM 1277 C CA . VAL A 1 162 ? 2.276 10.879 -9.114 1.00 72.69 162 VAL A CA 1
ATOM 1278 C C . VAL A 1 162 ? 2.656 11.267 -7.697 1.00 72.69 162 VAL A C 1
ATOM 1280 O O . VAL A 1 162 ? 3.387 10.549 -7.019 1.00 72.69 162 VAL A O 1
ATOM 1283 N N . ARG A 1 163 ? 2.165 12.407 -7.219 1.00 74.62 163 ARG A N 1
ATOM 1284 C CA . ARG A 1 163 ? 2.344 12.792 -5.818 1.00 74.62 163 ARG A CA 1
ATOM 1285 C C . ARG A 1 163 ? 1.090 12.463 -5.038 1.00 74.62 163 ARG A C 1
ATOM 1287 O O . ARG A 1 163 ? 0.011 12.919 -5.410 1.00 74.62 163 ARG A O 1
ATOM 1294 N N . VAL A 1 164 ? 1.250 11.715 -3.951 1.00 73.00 164 VAL A N 1
ATOM 1295 C CA . VAL A 1 164 ? 0.141 11.380 -3.058 1.00 73.00 164 VAL A CA 1
ATOM 1296 C C . VAL A 1 164 ? 0.085 12.376 -1.909 1.00 73.00 164 VAL A C 1
ATOM 1298 O O . VAL A 1 164 ? 0.926 12.374 -1.007 1.00 73.00 164 VAL A O 1
ATOM 1301 N N . ASP A 1 165 ? -0.949 13.206 -1.932 1.00 76.38 165 ASP A N 1
ATOM 1302 C CA . ASP A 1 165 ? -1.282 14.090 -0.828 1.00 76.38 165 ASP A CA 1
ATOM 1303 C C . ASP A 1 165 ? -2.408 13.462 0.003 1.00 76.38 165 ASP A C 1
ATOM 1305 O O . ASP A 1 165 ? -3.462 13.100 -0.521 1.00 76.38 165 ASP A O 1
ATOM 1309 N N . ILE A 1 166 ? -2.163 13.318 1.305 1.00 77.38 166 ILE A N 1
ATOM 1310 C CA . ILE A 1 166 ? -3.095 12.800 2.304 1.00 77.38 166 ILE A CA 1
ATOM 1311 C C . ILE A 1 166 ? -3.302 13.906 3.323 1.00 77.38 166 ILE A C 1
ATOM 1313 O O . ILE A 1 166 ? -2.340 14.356 3.950 1.00 77.38 166 ILE A O 1
ATOM 1317 N N . ALA A 1 167 ? -4.549 14.315 3.524 1.00 81.88 167 ALA A N 1
ATOM 1318 C CA . ALA A 1 167 ? -4.918 15.258 4.569 1.00 81.88 167 ALA A CA 1
ATOM 1319 C C . ALA A 1 167 ? -6.078 14.722 5.406 1.00 81.88 167 ALA A C 1
ATOM 1321 O O . ALA A 1 167 ? -7.036 14.158 4.878 1.00 81.88 167 ALA A O 1
ATOM 1322 N N . GLY A 1 168 ? -6.018 14.924 6.718 1.00 85.06 168 GLY A N 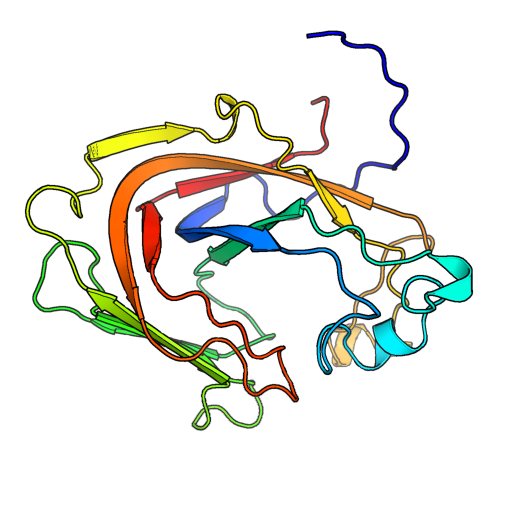1
ATOM 1323 C CA . GLY A 1 168 ? -7.068 14.476 7.626 1.00 85.06 168 GLY A CA 1
ATOM 1324 C C . GLY A 1 168 ? -6.651 14.573 9.082 1.00 85.06 168 GLY A C 1
ATOM 1325 O O . GLY A 1 168 ? -5.660 15.224 9.416 1.00 85.06 168 GLY A O 1
ATOM 1326 N N . LYS A 1 169 ? -7.411 13.921 9.963 1.00 86.44 169 LYS A N 1
ATOM 1327 C CA . LYS A 1 169 ? -6.997 13.737 11.354 1.00 86.44 169 LYS A CA 1
ATOM 1328 C C . LYS A 1 169 ? -6.443 12.331 11.530 1.00 86.44 169 LYS A C 1
ATOM 1330 O O . LYS A 1 169 ? -7.098 11.360 11.165 1.00 86.44 169 LYS A O 1
ATOM 1335 N N . THR A 1 170 ? -5.250 12.231 12.099 1.00 89.44 170 THR A N 1
ATOM 1336 C CA . THR A 1 170 ? -4.545 10.965 12.286 1.00 89.44 170 THR A CA 1
ATOM 1337 C C . THR A 1 170 ? -4.532 10.540 13.743 1.00 89.44 170 THR A C 1
ATOM 1339 O O . THR A 1 170 ? -4.429 11.370 14.652 1.00 89.44 170 THR A O 1
ATOM 1342 N N . GLY A 1 171 ? -4.632 9.231 13.957 1.00 90.75 171 GLY A N 1
ATOM 1343 C CA . GLY A 1 171 ? -4.211 8.562 15.180 1.00 90.75 171 GLY A CA 1
ATOM 1344 C C . GLY A 1 171 ? -2.965 7.720 14.921 1.00 90.75 171 GLY A C 1
ATOM 1345 O O . GLY A 1 171 ? -2.622 7.438 13.771 1.00 90.75 171 GLY A O 1
ATOM 1346 N N . VAL A 1 172 ? -2.302 7.303 15.994 1.00 90.69 172 VAL A N 1
ATOM 1347 C CA . VAL A 1 172 ? -1.163 6.378 15.951 1.00 90.69 172 VAL A CA 1
ATOM 1348 C C . VAL A 1 172 ? -1.607 5.018 16.463 1.00 90.69 172 VAL A C 1
ATOM 1350 O O . VAL A 1 172 ? -2.286 4.922 17.487 1.00 90.69 172 VAL A O 1
ATOM 1353 N N . ILE A 1 173 ? -1.220 3.966 15.757 1.00 91.19 173 ILE A N 1
ATOM 1354 C CA . ILE A 1 173 ? -1.523 2.580 16.104 1.00 91.19 173 ILE A CA 1
ATOM 1355 C C . ILE A 1 173 ? -0.247 1.755 16.049 1.00 91.19 173 ILE A C 1
ATOM 1357 O O . ILE A 1 173 ? 0.667 2.051 15.280 1.00 91.19 173 ILE A O 1
ATOM 1361 N N . LYS A 1 174 ? -0.172 0.716 16.872 1.00 91.81 174 LYS A N 1
ATOM 1362 C CA . LYS A 1 174 ? 0.887 -0.279 16.750 1.00 91.81 174 LYS A CA 1
ATOM 1363 C C . LYS A 1 174 ? 0.388 -1.397 15.846 1.00 91.81 174 LYS A C 1
ATOM 1365 O O . LYS A 1 174 ? -0.710 -1.896 16.055 1.00 91.81 174 LYS A O 1
ATOM 1370 N N . VAL A 1 175 ? 1.188 -1.774 14.861 1.00 90.50 175 VAL A N 1
ATOM 1371 C CA . VAL A 1 175 ? 0.851 -2.813 13.887 1.00 90.50 175 VAL A CA 1
ATOM 1372 C C . VAL A 1 175 ? 1.831 -3.962 14.013 1.00 90.50 175 VAL A C 1
ATOM 1374 O O . VAL A 1 175 ? 3.040 -3.752 14.182 1.00 90.50 175 VAL A O 1
ATOM 1377 N N . ARG A 1 176 ? 1.284 -5.175 13.972 1.00 90.75 176 ARG A N 1
ATOM 1378 C CA . ARG A 1 176 ? 2.031 -6.428 13.933 1.00 90.75 176 ARG A CA 1
ATOM 1379 C C . ARG A 1 176 ? 1.477 -7.358 12.865 1.00 90.75 176 ARG A C 1
ATOM 1381 O O . ARG A 1 176 ? 0.345 -7.164 12.445 1.00 90.75 176 ARG A O 1
ATOM 1388 N N . GLY A 1 177 ? 2.243 -8.375 12.498 1.00 88.75 177 GLY A N 1
ATOM 1389 C CA . GLY A 1 177 ? 1.760 -9.506 11.716 1.00 88.75 177 GLY A CA 1
ATOM 1390 C C . GLY A 1 177 ? 2.620 -9.771 10.493 1.00 88.75 177 GLY A C 1
ATOM 1391 O O . GLY A 1 177 ? 3.825 -9.512 10.511 1.00 88.75 177 GLY A O 1
ATOM 1392 N N . GLU A 1 178 ? 1.985 -10.305 9.460 1.00 88.75 178 GLU A N 1
ATOM 1393 C CA . GLU A 1 178 ? 2.625 -10.784 8.240 1.00 88.75 178 GLU A CA 1
ATOM 1394 C C . GLU A 1 178 ? 2.339 -9.815 7.094 1.00 88.75 178 GLU A C 1
ATOM 1396 O O . GLU A 1 178 ? 1.204 -9.377 6.882 1.00 88.75 178 GLU A O 1
ATOM 1401 N N . LEU A 1 179 ? 3.394 -9.452 6.374 1.00 84.81 179 LEU A N 1
ATOM 1402 C CA . LEU A 1 179 ? 3.349 -8.565 5.221 1.00 84.81 179 LEU A CA 1
ATOM 1403 C C . LEU A 1 179 ? 4.073 -9.259 4.081 1.00 84.81 179 LEU A C 1
ATOM 1405 O O . LEU A 1 179 ? 5.272 -9.074 3.927 1.00 84.81 179 LEU A O 1
ATOM 1409 N N . GLY A 1 180 ? 3.339 -10.043 3.306 1.00 82.56 180 GLY A N 1
ATOM 1410 C CA . GLY A 1 180 ? 3.875 -10.837 2.213 1.00 82.56 180 GLY A CA 1
ATOM 1411 C C . GLY A 1 180 ? 4.171 -12.274 2.595 1.00 82.56 180 GLY A C 1
ATOM 1412 O O . GLY A 1 180 ? 4.429 -12.598 3.750 1.00 82.56 180 GLY A O 1
ATOM 1413 N N . ASP A 1 181 ? 4.137 -13.116 1.573 1.00 81.38 181 ASP A N 1
ATOM 1414 C CA . ASP A 1 181 ? 4.385 -14.556 1.607 1.00 81.38 181 ASP A CA 1
ATOM 1415 C C . ASP A 1 181 ? 5.762 -14.918 1.009 1.00 81.38 181 ASP A C 1
ATOM 1417 O O . ASP A 1 181 ? 6.130 -16.089 0.946 1.00 81.38 181 ASP A O 1
ATOM 1421 N N . GLY A 1 182 ? 6.516 -13.922 0.526 1.00 79.69 182 GLY A N 1
ATOM 1422 C CA . GLY A 1 182 ? 7.795 -14.104 -0.163 1.00 79.69 182 GLY A CA 1
ATOM 1423 C C . GLY A 1 182 ? 7.672 -14.688 -1.575 1.00 79.69 182 GLY A C 1
ATOM 1424 O O . GLY A 1 182 ? 8.694 -14.934 -2.217 1.00 79.69 182 GLY A O 1
ATOM 1425 N N . ILE A 1 183 ? 6.447 -14.902 -2.063 1.00 77.25 183 ILE A N 1
ATOM 1426 C CA . ILE A 1 183 ? 6.151 -15.498 -3.369 1.00 77.25 183 ILE A CA 1
ATOM 1427 C C . ILE A 1 183 ? 5.337 -14.507 -4.201 1.00 77.25 183 ILE A C 1
ATOM 1429 O O . ILE A 1 183 ? 5.840 -13.981 -5.193 1.00 77.25 183 ILE A O 1
ATOM 1433 N N . SER A 1 184 ? 4.105 -14.234 -3.775 1.00 69.75 184 SER A N 1
ATOM 1434 C CA . SER A 1 184 ? 3.162 -13.305 -4.400 1.00 69.75 184 SER A CA 1
ATOM 1435 C C . SER A 1 184 ? 3.462 -11.858 -4.019 1.00 69.75 184 SER A C 1
ATOM 1437 O O . SER A 1 184 ? 3.245 -10.940 -4.808 1.00 69.75 184 SER A O 1
ATOM 1439 N N . PHE A 1 185 ? 3.954 -11.645 -2.798 1.00 75.56 185 PHE A N 1
ATOM 1440 C CA . PHE A 1 185 ? 4.368 -10.343 -2.293 1.00 75.56 185 PHE A CA 1
ATOM 1441 C C . PHE A 1 185 ? 5.603 -10.507 -1.396 1.00 75.56 185 PHE A C 1
ATOM 1443 O O . PHE A 1 185 ? 5.631 -11.439 -0.587 1.00 75.56 185 PHE A O 1
ATOM 1450 N N . PRO A 1 186 ? 6.618 -9.626 -1.483 1.00 78.12 186 PRO A N 1
ATOM 1451 C CA . PRO A 1 186 ? 7.830 -9.750 -0.682 1.00 78.12 186 PRO A CA 1
ATOM 1452 C C . PRO A 1 186 ? 7.508 -9.818 0.806 1.00 78.12 186 PRO A C 1
ATOM 1454 O O . PRO A 1 186 ? 6.719 -9.013 1.292 1.00 78.12 186 PRO A O 1
ATOM 1457 N N . GLU A 1 187 ? 8.148 -10.729 1.536 1.00 81.38 187 GLU A N 1
ATOM 1458 C CA . GLU A 1 187 ? 8.019 -10.770 2.991 1.00 81.38 187 GLU A CA 1
ATOM 1459 C C . GLU A 1 187 ? 8.739 -9.556 3.610 1.00 81.38 187 GLU A C 1
ATOM 1461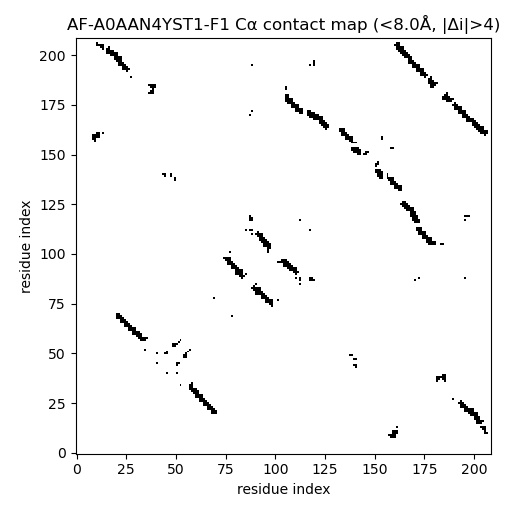 O O . GLU A 1 187 ? 9.956 -9.384 3.484 1.00 81.38 187 GLU A O 1
ATOM 1466 N N . LEU A 1 188 ? 7.982 -8.681 4.272 1.00 76.94 188 LEU A N 1
ATOM 1467 C CA . LEU A 1 188 ? 8.458 -7.440 4.872 1.00 76.94 188 LEU A CA 1
ATOM 1468 C C . LEU A 1 188 ? 8.347 -7.509 6.395 1.00 76.94 188 LEU A C 1
ATOM 1470 O O . LEU A 1 188 ? 7.259 -7.540 6.967 1.00 76.94 188 LEU A O 1
ATOM 1474 N N . ASN A 1 189 ? 9.481 -7.404 7.088 1.00 75.44 18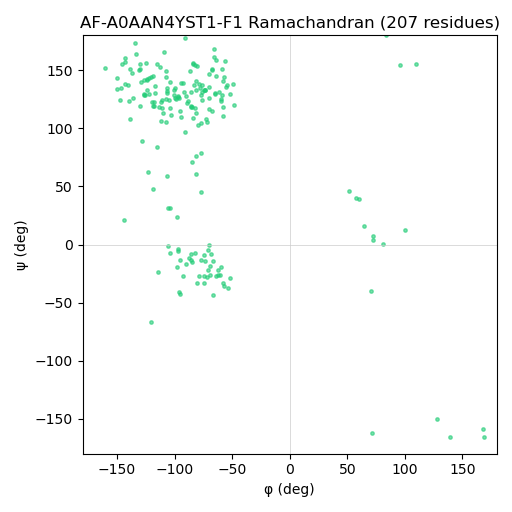9 ASN A N 1
ATOM 1475 C CA . ASN A 1 189 ? 9.480 -7.263 8.542 1.00 75.44 189 ASN A CA 1
ATOM 1476 C C . ASN A 1 189 ? 9.209 -5.804 8.948 1.00 75.44 189 ASN A C 1
ATOM 1478 O O . ASN A 1 189 ? 10.120 -5.058 9.311 1.00 75.44 189 ASN A O 1
ATOM 1482 N N . TRP A 1 190 ? 7.944 -5.389 8.851 1.00 73.94 190 TRP A N 1
ATOM 1483 C CA . TRP A 1 190 ? 7.512 -4.002 9.057 1.00 73.94 190 TRP A CA 1
ATOM 1484 C C . TRP A 1 190 ? 6.526 -3.861 10.227 1.00 73.94 190 TRP A C 1
ATOM 1486 O O . TRP A 1 190 ? 5.492 -3.189 10.167 1.00 73.94 190 TRP A O 1
ATOM 149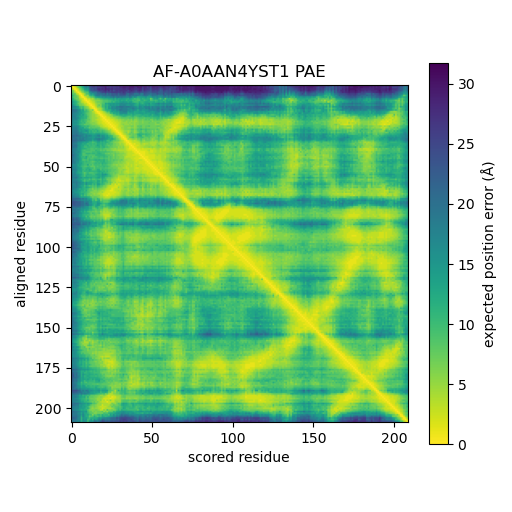6 N N . ASN A 1 191 ? 6.887 -4.484 11.346 1.00 80.06 191 ASN A N 1
ATOM 1497 C CA . ASN A 1 191 ? 6.199 -4.324 12.622 1.00 80.06 191 ASN A CA 1
ATOM 1498 C C . ASN A 1 191 ? 6.580 -2.981 13.261 1.00 80.06 191 ASN A C 1
ATOM 1500 O O . ASN A 1 191 ? 7.763 -2.660 13.380 1.00 80.06 191 ASN A O 1
ATOM 1504 N N . GLY A 1 192 ? 5.610 -2.187 13.720 1.00 86.69 192 GLY A N 1
ATOM 1505 C CA . GLY A 1 192 ? 5.944 -0.872 14.272 1.00 86.69 192 GLY A CA 1
ATOM 1506 C C . GLY A 1 192 ? 4.772 0.069 14.494 1.00 86.69 192 GLY A C 1
ATOM 1507 O O . GLY A 1 192 ? 3.627 -0.354 14.640 1.00 86.69 192 GLY A O 1
ATOM 1508 N N . LEU A 1 193 ? 5.080 1.364 14.556 1.00 89.62 193 LEU A N 1
ATOM 1509 C CA . LEU A 1 193 ? 4.075 2.420 14.642 1.00 89.62 193 LEU A CA 1
ATOM 1510 C C . LEU A 1 193 ? 3.601 2.802 13.243 1.00 89.62 193 LEU A C 1
ATOM 1512 O O . LEU A 1 193 ? 4.398 3.027 12.332 1.00 89.62 193 LEU A O 1
ATOM 1516 N N . TRP A 1 194 ? 2.288 2.854 13.094 1.00 90.56 194 TRP A N 1
ATOM 1517 C CA . TRP A 1 194 ? 1.606 3.242 11.873 1.00 90.56 194 TRP A CA 1
ATOM 1518 C C . TRP A 1 194 ? 0.642 4.381 12.180 1.00 90.56 194 TRP A C 1
ATOM 1520 O O . TRP A 1 194 ? 0.183 4.564 13.313 1.00 90.56 194 TRP A O 1
ATOM 1530 N N . PHE A 1 195 ? 0.335 5.147 11.147 1.00 88.25 195 PHE A N 1
ATOM 1531 C CA . PHE A 1 195 ? -0.635 6.223 11.183 1.00 88.25 195 PHE A CA 1
ATOM 1532 C C . PHE A 1 195 ? -1.930 5.724 10.560 1.00 88.25 195 PHE A C 1
ATOM 1534 O O . PHE A 1 195 ? -1.923 5.110 9.492 1.00 88.25 195 PHE A O 1
ATOM 1541 N N . TRP A 1 196 ? -3.046 5.988 11.231 1.00 88.50 196 TRP A N 1
ATOM 1542 C CA . TRP A 1 196 ? -4.366 5.748 10.668 1.00 88.50 196 TRP A CA 1
ATOM 1543 C C . TRP A 1 196 ? -5.099 7.076 10.551 1.00 88.50 196 TRP A C 1
ATOM 1545 O O . TRP A 1 196 ? -5.141 7.862 11.503 1.00 88.50 196 TRP A O 1
ATOM 1555 N N . VAL A 1 197 ? -5.654 7.328 9.374 1.00 85.38 197 VAL A N 1
ATOM 1556 C CA . VAL A 1 197 ? -6.411 8.538 9.073 1.00 85.38 197 VAL A CA 1
ATOM 1557 C C . VAL A 1 197 ? -7.822 8.112 8.724 1.00 85.38 197 VAL A C 1
ATOM 1559 O O . VAL A 1 197 ? -8.040 7.358 7.770 1.00 85.38 197 VAL A O 1
ATOM 1562 N N . ASP A 1 198 ? -8.768 8.594 9.521 1.00 78.88 198 ASP A N 1
ATOM 1563 C CA . ASP A 1 198 ? -10.183 8.445 9.216 1.00 78.88 198 ASP A CA 1
ATOM 1564 C C . ASP A 1 198 ? -10.606 9.544 8.243 1.00 78.88 198 ASP A C 1
ATOM 1566 O O . ASP A 1 198 ? -10.200 10.700 8.401 1.00 78.88 198 ASP A O 1
ATOM 1570 N N . ASP A 1 199 ? -11.410 9.176 7.246 1.00 75.94 199 ASP A N 1
ATOM 1571 C CA . ASP A 1 199 ? -11.912 10.096 6.220 1.00 75.94 199 ASP A CA 1
ATOM 1572 C C . ASP A 1 199 ? -10.806 10.934 5.544 1.00 75.94 199 ASP A C 1
ATOM 1574 O O . ASP A 1 199 ? -10.903 12.155 5.388 1.00 75.94 199 ASP A O 1
ATOM 1578 N N . ALA A 1 200 ? -9.709 10.274 5.168 1.00 78.19 200 ALA A N 1
ATOM 1579 C CA . ALA A 1 200 ? -8.590 10.927 4.515 1.00 78.19 200 ALA A CA 1
ATOM 1580 C C . ALA A 1 200 ? -9.035 11.536 3.181 1.00 78.19 200 ALA A C 1
ATOM 1582 O O . ALA A 1 200 ? -9.639 10.866 2.338 1.00 78.19 200 ALA A O 1
ATOM 1583 N N . LYS A 1 201 ? -8.672 12.802 2.966 1.00 72.94 201 LYS A N 1
ATOM 1584 C CA . LYS A 1 201 ? -8.695 13.413 1.640 1.00 72.94 201 LYS A CA 1
ATOM 1585 C C . LYS A 1 201 ? -7.429 12.994 0.925 1.00 72.94 201 LYS A C 1
ATOM 1587 O O . LYS A 1 201 ? -6.340 13.395 1.339 1.00 72.94 201 LYS A O 1
ATOM 1592 N N . MET A 1 202 ? -7.592 12.194 -0.120 1.00 71.56 202 MET A N 1
ATOM 1593 C CA . MET A 1 202 ? -6.495 11.788 -0.980 1.00 71.56 202 MET A CA 1
ATOM 1594 C C . MET A 1 202 ? -6.580 12.512 -2.315 1.00 71.56 202 MET A C 1
ATOM 1596 O O . MET A 1 202 ? -7.621 12.519 -2.979 1.00 71.56 202 MET A O 1
ATOM 1600 N N . SER A 1 203 ? -5.460 13.092 -2.722 1.00 66.19 203 SER A N 1
ATOM 1601 C CA . SER A 1 203 ? -5.273 13.598 -4.073 1.00 66.19 203 SER A CA 1
ATOM 1602 C C . SER A 1 203 ? -3.962 13.075 -4.617 1.00 66.19 203 SER A C 1
ATOM 1604 O O . SER A 1 203 ? -2.890 13.341 -4.079 1.00 66.19 203 SER A O 1
ATOM 1606 N N . CYS A 1 204 ? -4.068 12.333 -5.705 1.00 62.97 204 CYS A N 1
ATOM 1607 C CA . CYS A 1 204 ? -2.930 11.959 -6.514 1.00 62.97 204 CYS A CA 1
ATOM 1608 C C . CYS A 1 204 ? -2.772 13.029 -7.585 1.00 62.97 204 CYS A C 1
ATOM 1610 O O . CYS A 1 204 ? -3.514 13.075 -8.564 1.00 62.97 204 CYS A O 1
ATOM 1612 N N . MET A 1 205 ? -1.889 13.981 -7.319 1.00 56.12 205 MET A N 1
ATOM 1613 C CA . MET A 1 205 ? -1.760 15.168 -8.148 1.00 56.12 205 MET A CA 1
ATOM 1614 C C . MET A 1 205 ? -0.705 14.937 -9.217 1.00 56.12 205 MET A C 1
ATOM 1616 O O . MET A 1 205 ? 0.386 14.426 -8.940 1.00 56.12 205 MET A O 1
ATOM 1620 N N . ASN A 1 206 ? -1.013 15.406 -10.425 1.00 53.59 206 ASN A N 1
ATOM 1621 C CA . ASN A 1 206 ? 0.037 15.834 -11.329 1.00 53.59 206 ASN A CA 1
ATOM 1622 C C . ASN A 1 206 ? 0.804 16.922 -10.588 1.00 53.59 206 ASN A C 1
ATOM 1624 O O . ASN A 1 206 ? 0.229 17.935 -10.195 1.00 53.59 206 ASN A O 1
ATOM 1628 N N . VAL A 1 207 ? 2.087 16.706 -10.324 1.00 45.62 207 VAL A N 1
ATOM 1629 C CA . VAL A 1 207 ? 2.871 17.723 -9.629 1.00 45.62 207 VAL A CA 1
ATOM 1630 C C . VAL A 1 207 ? 2.823 18.994 -10.501 1.00 45.62 207 VAL A C 1
ATOM 1632 O O . VAL A 1 207 ? 3.174 18.941 -11.676 1.00 45.62 207 VAL A O 1
ATOM 1635 N N . GLY A 1 208 ? 2.380 20.142 -9.983 1.00 47.25 208 GLY A N 1
ATOM 1636 C CA . GLY A 1 208 ? 2.335 21.410 -10.737 1.00 47.25 208 GLY A CA 1
ATOM 1637 C C . GLY A 1 208 ? 0.983 21.848 -11.322 1.00 47.25 208 GLY A C 1
ATOM 1638 O O . GLY A 1 208 ? 0.993 22.788 -12.113 1.00 47.25 208 GLY A O 1
ATOM 1639 N N . GLU A 1 209 ? -0.135 21.229 -10.930 1.00 40.91 209 GLU A N 1
ATOM 1640 C CA . GLU A 1 209 ? -1.405 21.974 -10.789 1.00 40.91 209 GLU A CA 1
ATOM 1641 C C . GLU A 1 209 ? -1.445 22.734 -9.454 1.00 40.91 209 GLU A C 1
ATOM 1643 O O . GLU A 1 209 ? -0.860 22.222 -8.466 1.00 40.91 209 GLU A O 1
#

Radius of gyration: 18.05 Å; Cα contacts (8 Å, |Δi|>4): 438; chains: 1; bounding box: 38×44×50 Å